Protein AF-A0A183H8A0-F1 (afdb_monomer)

Organism: NCBI:txid387005

Sequence (319 aa):
DWSRIGDILRDIRNHVDTHVEKNSSNNNTKHIVLFAARDNANEDEKKELILSGLDSVISYELGSIGKDNKICHLTEGNVAGCIHEILTELVQFHAANNISAFWEFGNPQLSRIASRVKSQQQAELLTMLQLFLPGTNSIYYGDEIGMVDLPIKKLVPVQRGAMQWDDSVNAGFSSAESSAIPVHPNFTNNNWARQYGSERSHLKTFQRIARLRKIDETLIAGGIIIGQLINSSFTVIRYPNNGNTSTGDIYLGAFNFGKGDTTLPIRESNIMENKELHQAMIIASSSNTEQYYYRQVIDLKNDTVTVSPEQGVIFKFIF

Structure (mmCIF, N/CA/C/O backbone):
data_AF-A0A183H8A0-F1
#
_entry.id   AF-A0A183H8A0-F1
#
loop_
_atom_site.group_PDB
_atom_site.id
_atom_site.type_symbol
_atom_site.label_atom_id
_atom_site.label_alt_id
_atom_site.label_comp_id
_atom_site.label_asym_id
_atom_site.label_entity_id
_atom_site.label_seq_id
_atom_site.pdbx_PDB_ins_code
_atom_site.Cartn_x
_atom_site.Cartn_y
_atom_site.Cartn_z
_atom_site.occupancy
_atom_site.B_iso_or_equiv
_atom_site.auth_seq_id
_atom_site.auth_comp_id
_atom_site.auth_asym_id
_atom_site.auth_atom_id
_atom_site.pdbx_PDB_model_num
ATOM 1 N N . ASP A 1 1 ? 15.925 29.076 -0.677 1.00 85.75 1 ASP A N 1
ATOM 2 C CA . ASP A 1 1 ? 15.133 30.290 -0.938 1.00 85.75 1 ASP A CA 1
ATOM 3 C C . ASP A 1 1 ? 13.661 29.895 -0.971 1.00 85.75 1 ASP A C 1
ATOM 5 O O . ASP A 1 1 ? 13.109 29.633 -2.033 1.00 85.75 1 ASP A O 1
ATOM 9 N N . TRP A 1 2 ? 13.080 29.702 0.216 1.00 85.56 2 TRP A N 1
ATOM 10 C CA . TRP A 1 2 ? 11.722 29.174 0.379 1.00 85.56 2 TRP A CA 1
ATOM 11 C C . TRP A 1 2 ? 10.657 30.149 -0.134 1.00 85.56 2 TRP A C 1
ATOM 13 O O . TRP A 1 2 ? 9.771 29.735 -0.876 1.00 85.56 2 TRP A O 1
ATOM 23 N N . SER A 1 3 ? 10.853 31.454 0.093 1.00 87.94 3 SER A N 1
ATOM 24 C CA . SER A 1 3 ? 9.995 32.512 -0.458 1.00 87.94 3 SER A CA 1
ATOM 25 C C . SER A 1 3 ? 9.852 32.402 -1.975 1.00 87.94 3 SER A C 1
ATOM 27 O O . SER A 1 3 ? 8.738 32.361 -2.490 1.00 87.94 3 SER A O 1
ATOM 29 N N . ARG A 1 4 ? 10.976 32.278 -2.694 1.00 94.12 4 ARG A N 1
ATOM 30 C CA . ARG A 1 4 ? 10.955 32.177 -4.157 1.00 94.12 4 ARG A CA 1
ATOM 31 C C . ARG A 1 4 ? 10.307 30.887 -4.657 1.00 94.12 4 ARG A C 1
ATOM 33 O O . ARG A 1 4 ? 9.654 30.903 -5.696 1.00 94.12 4 ARG A O 1
ATOM 40 N N . ILE A 1 5 ? 10.488 29.773 -3.945 1.00 92.19 5 ILE A N 1
ATOM 41 C CA . ILE A 1 5 ? 9.791 28.515 -4.259 1.00 92.19 5 ILE A CA 1
ATOM 42 C C . ILE A 1 5 ? 8.279 28.717 -4.111 1.00 92.19 5 ILE A C 1
ATOM 44 O O . ILE A 1 5 ? 7.532 28.335 -5.010 1.00 92.19 5 ILE A O 1
ATOM 48 N N . GLY A 1 6 ? 7.844 29.3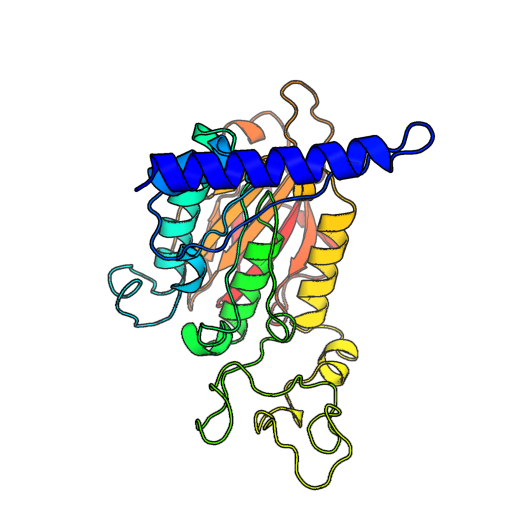56 -3.023 1.00 94.06 6 GLY A N 1
ATOM 49 C CA . GLY A 1 6 ? 6.438 29.661 -2.781 1.00 94.06 6 GLY A CA 1
ATOM 50 C C . GLY A 1 6 ? 5.827 30.560 -3.857 1.00 94.06 6 GLY A C 1
ATOM 51 O O . GLY A 1 6 ? 4.733 30.277 -4.337 1.00 94.06 6 GLY A O 1
ATOM 52 N N . ASP A 1 7 ? 6.547 31.596 -4.298 1.00 96.06 7 ASP A N 1
ATOM 53 C CA . ASP A 1 7 ? 6.102 32.477 -5.389 1.00 96.06 7 ASP A CA 1
ATOM 54 C C . ASP A 1 7 ? 5.893 31.708 -6.700 1.00 96.06 7 ASP A C 1
ATOM 56 O O . ASP A 1 7 ? 4.843 31.827 -7.327 1.00 96.06 7 ASP A O 1
ATOM 60 N N . ILE A 1 8 ? 6.844 30.845 -7.070 1.00 96.44 8 ILE A N 1
ATOM 61 C CA . ILE A 1 8 ? 6.736 30.015 -8.279 1.00 96.44 8 ILE A CA 1
ATOM 62 C C . ILE A 1 8 ? 5.541 29.055 -8.188 1.00 96.44 8 ILE A C 1
ATOM 64 O O . ILE A 1 8 ? 4.828 28.869 -9.173 1.00 96.44 8 ILE A O 1
ATOM 68 N N . LEU A 1 9 ? 5.305 28.438 -7.026 1.00 96.75 9 LEU A N 1
ATOM 69 C CA . LEU A 1 9 ? 4.165 27.535 -6.835 1.00 96.75 9 LEU A CA 1
ATOM 70 C C . LEU A 1 9 ? 2.827 28.270 -6.942 1.00 96.75 9 LEU A C 1
ATOM 72 O O . LEU A 1 9 ? 1.919 27.767 -7.607 1.00 96.75 9 LEU A O 1
ATOM 76 N N . ARG A 1 10 ? 2.731 29.479 -6.375 1.00 97.12 10 ARG A N 1
ATOM 77 C CA . ARG A 1 10 ? 1.547 30.336 -6.510 1.00 97.12 10 ARG A CA 1
ATOM 78 C C . ARG A 1 10 ? 1.289 30.699 -7.968 1.00 97.12 10 ARG A C 1
ATOM 80 O O . ARG A 1 10 ? 0.153 30.599 -8.425 1.00 97.12 10 ARG A O 1
ATOM 87 N N . ASP A 1 11 ? 2.334 31.045 -8.716 1.00 97.56 11 ASP A N 1
ATOM 88 C CA . ASP A 1 11 ? 2.223 31.348 -10.145 1.00 97.56 11 ASP A CA 1
ATOM 89 C C . ASP A 1 11 ? 1.745 30.135 -10.958 1.00 97.56 11 ASP A C 1
ATOM 91 O O . ASP A 1 11 ? 0.854 30.266 -11.803 1.00 97.56 11 ASP A O 1
ATOM 95 N N . ILE A 1 12 ? 2.279 28.939 -10.674 1.00 97.56 12 ILE A N 1
ATOM 96 C CA . ILE A 1 12 ? 1.824 27.687 -11.301 1.00 97.56 12 ILE A CA 1
ATOM 97 C C . ILE A 1 12 ? 0.351 27.431 -10.969 1.00 97.56 12 ILE A C 1
ATOM 99 O O . ILE A 1 12 ? -0.428 27.139 -11.879 1.00 97.56 12 ILE A O 1
ATOM 103 N N . ARG A 1 13 ? -0.049 27.565 -9.698 1.00 96.88 13 ARG A N 1
ATOM 104 C CA . ARG A 1 13 ? -1.440 27.359 -9.278 1.00 96.88 13 ARG A CA 1
ATOM 105 C C . ARG A 1 13 ? -2.382 28.328 -9.988 1.00 96.88 13 ARG A C 1
ATOM 107 O O . ARG A 1 13 ? -3.340 27.882 -10.614 1.00 96.88 13 ARG A O 1
ATOM 114 N N . ASN A 1 14 ? -2.050 29.619 -10.000 1.00 96.56 14 ASN A N 1
ATOM 115 C CA . ASN A 1 14 ? -2.824 30.650 -10.694 1.00 96.56 14 ASN A CA 1
ATOM 116 C C . ASN A 1 14 ? -2.973 30.347 -12.193 1.00 96.56 14 ASN A C 1
ATOM 118 O O . ASN A 1 14 ? -4.052 30.524 -12.766 1.00 96.56 14 ASN A O 1
ATOM 122 N N . HIS A 1 15 ? -1.904 29.872 -12.841 1.00 96.25 15 HIS A N 1
ATOM 123 C CA . HIS A 1 15 ? -1.942 29.480 -14.248 1.00 96.25 15 HIS A CA 1
ATOM 124 C C . HIS A 1 15 ? -2.897 28.302 -14.493 1.00 96.25 15 HIS A C 1
ATOM 126 O O . HIS A 1 15 ? -3.697 28.339 -15.433 1.00 96.25 15 HIS A O 1
ATOM 132 N N . VAL A 1 16 ? -2.825 27.273 -13.645 1.00 95.50 16 VAL A N 1
ATOM 133 C CA . VAL A 1 16 ? -3.673 26.075 -13.718 1.00 95.50 16 VAL A CA 1
ATOM 134 C C . VAL A 1 16 ? -5.142 26.430 -13.484 1.00 95.50 16 VAL A C 1
ATOM 136 O O . VAL A 1 16 ? -5.990 26.033 -14.284 1.00 95.50 16 VAL A O 1
ATOM 139 N N . ASP A 1 17 ? -5.438 27.239 -12.469 1.00 93.31 17 ASP A N 1
ATOM 140 C CA . ASP A 1 17 ? -6.801 27.684 -12.156 1.00 93.31 17 ASP A CA 1
ATOM 141 C C . ASP A 1 17 ? -7.395 28.518 -13.291 1.00 93.31 17 ASP A C 1
ATOM 143 O O . ASP A 1 17 ? -8.485 28.223 -13.781 1.00 93.31 17 ASP A O 1
ATOM 147 N N . THR A 1 18 ? -6.622 29.466 -13.827 1.00 93.50 18 THR A N 1
ATOM 148 C CA . THR A 1 18 ? -7.039 30.260 -14.993 1.00 93.50 18 THR A CA 1
ATOM 149 C C . THR A 1 18 ? -7.333 29.371 -16.209 1.00 93.50 18 THR A C 1
ATOM 151 O O . THR A 1 18 ? -8.256 29.642 -16.982 1.00 93.50 18 THR A O 1
ATOM 154 N N . HIS A 1 19 ? -6.541 28.314 -16.423 1.00 92.44 19 HIS A N 1
ATOM 155 C CA . HIS A 1 19 ? -6.772 27.359 -17.507 1.00 92.44 19 HIS A CA 1
ATOM 156 C C . HIS A 1 19 ? -8.068 26.564 -17.299 1.00 92.44 19 HIS A C 1
ATOM 158 O O . HIS A 1 19 ? -8.827 26.376 -18.253 1.00 92.44 19 HIS A O 1
ATOM 164 N N . VAL A 1 20 ? -8.330 26.111 -16.071 1.00 92.00 20 VAL A N 1
ATOM 165 C CA . VAL A 1 20 ? -9.569 25.412 -15.708 1.00 92.00 20 VAL A CA 1
ATOM 166 C C . VAL A 1 20 ? -10.777 26.312 -15.934 1.00 92.00 20 VAL A C 1
ATOM 168 O O . VAL A 1 20 ? -11.726 25.889 -16.596 1.00 92.00 20 VAL A O 1
ATOM 171 N N . GLU A 1 21 ? -10.743 27.548 -15.439 1.00 88.88 21 GLU A N 1
ATOM 172 C CA . GLU A 1 21 ? -11.849 28.502 -15.559 1.00 88.88 21 GLU A CA 1
ATOM 173 C C . GLU A 1 21 ? -12.194 28.793 -17.022 1.00 88.88 21 GLU A C 1
ATOM 175 O O . GLU A 1 21 ? -13.357 28.704 -17.414 1.00 88.88 21 GLU A O 1
ATOM 180 N N . LYS A 1 22 ? -11.183 29.054 -17.861 1.00 89.00 22 LYS A N 1
ATOM 181 C CA . LYS A 1 22 ? -11.380 29.336 -19.295 1.00 89.00 22 LYS A CA 1
ATOM 182 C C . LYS A 1 22 ? -11.974 28.164 -20.074 1.00 89.00 22 LYS A C 1
ATOM 184 O O . LYS A 1 22 ? -12.669 28.389 -21.061 1.00 89.00 22 LYS A O 1
ATOM 189 N N . ASN A 1 23 ? -11.683 26.933 -19.656 1.00 84.25 23 ASN A N 1
ATOM 190 C CA . ASN A 1 23 ? -12.087 25.717 -20.365 1.00 84.25 23 ASN A CA 1
ATOM 191 C C . ASN A 1 23 ? -13.288 25.003 -19.727 1.00 84.25 23 ASN A C 1
ATOM 193 O O . ASN A 1 23 ? -13.726 23.963 -20.226 1.00 84.25 23 ASN A O 1
ATOM 197 N N . SER A 1 24 ? -13.840 25.539 -18.639 1.00 81.69 24 SER A N 1
ATOM 198 C CA . SER A 1 24 ? -15.018 24.972 -17.985 1.00 81.69 24 SER A CA 1
ATOM 199 C C . SER A 1 24 ? -16.290 25.423 -18.708 1.00 81.69 24 SER A C 1
ATOM 201 O O . SER A 1 24 ? -16.634 26.600 -18.720 1.00 81.69 24 SER A O 1
ATOM 203 N N . SER A 1 25 ? -17.008 24.483 -19.328 1.00 67.00 25 SER A N 1
ATOM 204 C CA . SER A 1 25 ? -18.332 24.719 -19.928 1.00 67.00 25 SER A CA 1
ATOM 205 C C . SER A 1 25 ? -19.429 24.168 -19.009 1.00 67.00 25 SER A C 1
ATOM 207 O O . SER A 1 25 ? -19.312 23.033 -18.556 1.00 67.00 25 SER A O 1
ATOM 209 N N . ASN A 1 26 ? -20.497 24.938 -18.763 1.00 55.12 26 ASN A N 1
ATOM 210 C CA . ASN A 1 26 ? -21.750 24.526 -18.101 1.00 55.12 26 ASN A CA 1
ATOM 211 C C . ASN A 1 26 ? -21.603 23.618 -16.854 1.00 55.12 26 ASN A C 1
ATOM 213 O O . ASN A 1 26 ? -21.789 22.405 -16.926 1.00 55.12 26 ASN A O 1
ATOM 217 N N . ASN A 1 27 ? -21.378 24.236 -15.688 1.00 59.84 27 ASN A N 1
ATOM 218 C CA . ASN A 1 27 ? -21.524 23.653 -14.340 1.00 59.84 27 ASN A CA 1
ATOM 219 C C . ASN A 1 27 ? -20.598 22.488 -13.940 1.00 59.84 27 ASN A C 1
ATOM 221 O O . ASN A 1 27 ? -20.786 21.940 -12.857 1.00 59.84 27 ASN A O 1
ATOM 225 N N . ASN A 1 28 ? -19.590 22.123 -14.739 1.00 62.78 28 ASN A N 1
ATOM 226 C CA . ASN A 1 28 ? -18.647 21.061 -14.369 1.00 62.78 28 ASN A CA 1
ATOM 227 C C . ASN A 1 28 ? -17.198 21.576 -14.347 1.00 62.78 28 ASN A C 1
ATOM 229 O O . ASN A 1 28 ? -16.406 21.311 -15.253 1.00 62.78 28 ASN A O 1
ATOM 233 N N . THR A 1 29 ? -16.864 22.357 -13.316 1.00 75.81 29 THR A N 1
ATOM 234 C CA . THR A 1 29 ? -15.496 22.830 -13.061 1.00 75.81 29 THR A CA 1
ATOM 235 C C . THR A 1 29 ? -14.608 21.650 -12.676 1.00 75.81 29 THR A C 1
ATOM 237 O O . THR A 1 29 ? -14.834 21.000 -11.655 1.00 75.81 29 THR A O 1
ATOM 240 N N . LYS A 1 30 ? -13.600 21.348 -13.497 1.00 84.19 30 LYS A N 1
ATOM 241 C CA . LYS A 1 30 ? -12.630 20.282 -13.208 1.00 84.19 30 LYS A CA 1
ATOM 242 C C . LYS A 1 30 ? -11.541 20.810 -12.281 1.00 84.19 30 LYS A C 1
ATOM 244 O O . LYS A 1 30 ? -10.872 21.764 -12.641 1.00 84.19 30 LYS A O 1
ATOM 249 N N . HIS A 1 31 ? -11.296 20.160 -11.150 1.00 89.50 31 HIS A N 1
ATOM 250 C CA . HIS A 1 31 ? -10.139 20.482 -10.309 1.00 89.50 31 HIS A CA 1
ATOM 251 C C . HIS A 1 31 ? -8.897 19.730 -10.794 1.00 89.50 31 HIS A C 1
ATOM 253 O O . HIS A 1 31 ? -8.938 18.507 -10.948 1.00 89.50 31 HIS A O 1
ATOM 259 N N . ILE A 1 32 ? -7.800 20.447 -11.042 1.00 92.56 32 ILE A N 1
ATOM 260 C CA . ILE A 1 32 ? -6.492 19.844 -11.323 1.00 92.56 32 ILE A CA 1
ATOM 261 C C . ILE A 1 32 ? -5.716 19.798 -10.008 1.00 92.56 32 ILE A C 1
ATOM 263 O O . ILE A 1 32 ? -5.452 20.834 -9.405 1.00 92.56 32 ILE A O 1
ATOM 267 N N . VAL A 1 33 ? -5.360 18.587 -9.582 1.00 93.12 33 VAL A N 1
ATOM 268 C CA . VAL A 1 33 ? -4.591 18.346 -8.357 1.00 93.12 33 VAL A CA 1
ATOM 269 C C . VAL A 1 33 ? -3.106 18.553 -8.641 1.00 93.12 33 VAL A C 1
ATOM 271 O O . VAL A 1 33 ? -2.544 17.901 -9.525 1.00 93.12 33 VAL A O 1
ATOM 274 N N . LEU A 1 34 ? -2.468 19.428 -7.870 1.00 95.00 34 LEU A N 1
ATOM 275 C CA . LEU A 1 34 ? -1.029 19.653 -7.879 1.00 95.00 34 LEU A CA 1
ATOM 276 C C . LEU A 1 34 ? -0.404 18.975 -6.666 1.00 95.00 34 LEU A C 1
ATOM 278 O O . LEU A 1 34 ? -0.782 19.231 -5.526 1.00 95.00 34 LEU A O 1
ATOM 282 N N . PHE A 1 35 ? 0.577 18.117 -6.903 1.00 94.44 35 PHE A N 1
ATOM 283 C CA . PHE A 1 35 ? 1.327 17.473 -5.836 1.00 94.44 35 PHE A CA 1
ATOM 284 C C . PHE A 1 35 ? 2.810 17.447 -6.169 1.00 94.44 35 PHE A C 1
ATOM 286 O O . PHE A 1 35 ? 3.204 17.569 -7.332 1.00 94.44 35 PHE A O 1
ATOM 293 N N . ALA A 1 36 ? 3.636 17.285 -5.142 1.00 92.25 36 ALA A N 1
ATOM 294 C CA . ALA A 1 36 ? 5.074 17.173 -5.306 1.00 92.25 36 ALA A CA 1
ATOM 295 C C . ALA A 1 36 ? 5.646 16.022 -4.487 1.00 92.25 36 ALA A C 1
ATOM 297 O O . ALA A 1 36 ? 5.145 15.666 -3.420 1.00 92.25 36 ALA A O 1
ATOM 298 N N . ALA A 1 37 ? 6.747 15.493 -5.001 1.00 87.06 37 ALA A N 1
ATOM 299 C CA . ALA A 1 37 ? 7.650 14.626 -4.280 1.00 87.06 37 ALA A CA 1
ATOM 300 C C . ALA A 1 37 ? 8.818 15.451 -3.738 1.00 87.06 37 ALA A C 1
ATOM 302 O O . ALA A 1 37 ? 9.492 16.136 -4.515 1.00 87.06 37 ALA A O 1
ATOM 303 N N . ARG A 1 38 ? 9.057 15.407 -2.423 1.00 84.50 38 ARG A N 1
ATOM 304 C CA . ARG A 1 38 ? 10.227 16.056 -1.823 1.00 84.50 38 ARG A CA 1
ATOM 305 C C . ARG A 1 38 ? 10.715 15.318 -0.582 1.00 84.50 38 ARG A C 1
ATOM 307 O O . ARG A 1 38 ? 10.382 15.672 0.541 1.00 84.50 38 ARG A O 1
ATOM 314 N N . ASP A 1 39 ? 11.591 14.357 -0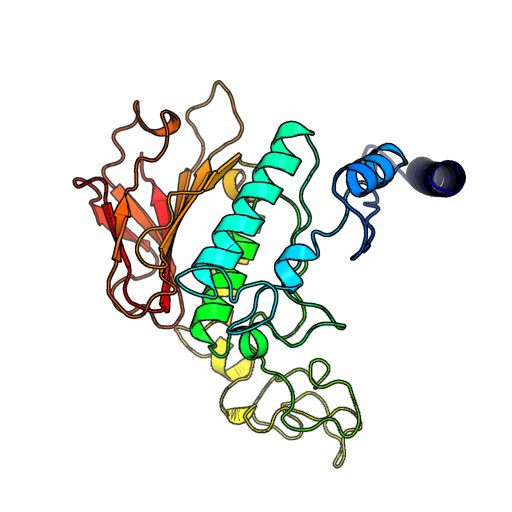.826 1.00 76.12 39 ASP A N 1
ATOM 315 C CA . ASP A 1 39 ? 12.095 13.377 0.142 1.00 76.12 39 ASP A CA 1
ATOM 316 C C . ASP A 1 39 ? 12.856 14.006 1.326 1.00 76.12 39 ASP A C 1
ATOM 318 O O . ASP A 1 39 ? 12.977 13.392 2.377 1.00 76.12 39 ASP A O 1
ATOM 322 N N . ASN A 1 40 ? 13.373 15.229 1.162 1.00 79.00 40 ASN A N 1
ATOM 323 C CA . ASN A 1 40 ? 14.145 15.945 2.186 1.00 79.00 40 ASN A CA 1
ATOM 324 C C . ASN A 1 40 ? 13.369 17.098 2.842 1.00 79.00 40 ASN A C 1
ATOM 326 O O . ASN A 1 40 ? 13.983 17.890 3.553 1.00 79.00 40 ASN A O 1
ATOM 330 N N . ALA A 1 41 ? 12.078 17.268 2.534 1.00 84.75 41 ALA A N 1
ATOM 331 C CA . ALA A 1 41 ? 11.270 18.293 3.185 1.00 84.75 41 ALA A CA 1
ATOM 332 C C . ALA A 1 41 ? 10.835 17.804 4.565 1.00 84.75 41 ALA A C 1
ATOM 334 O O . ALA A 1 41 ? 10.243 16.731 4.673 1.00 84.75 41 ALA A O 1
ATOM 335 N N . ASN A 1 42 ? 11.092 18.600 5.598 1.00 87.50 42 ASN A N 1
ATOM 336 C CA . ASN A 1 42 ? 10.474 18.359 6.899 1.00 87.50 42 ASN A CA 1
ATOM 337 C C . ASN A 1 42 ? 8.976 18.731 6.873 1.00 87.50 42 ASN A C 1
ATOM 339 O O . ASN A 1 42 ? 8.468 19.282 5.895 1.00 87.50 42 ASN A O 1
ATOM 343 N N . GLU A 1 43 ? 8.260 18.439 7.953 1.00 86.56 43 GLU A N 1
ATOM 344 C CA . GLU A 1 43 ? 6.813 18.655 8.026 1.00 86.56 43 GLU A CA 1
ATOM 345 C C . GLU A 1 43 ? 6.383 20.130 7.890 1.00 86.56 43 GLU A C 1
ATOM 347 O O . GLU A 1 43 ? 5.392 20.430 7.216 1.00 86.56 43 GLU A O 1
ATOM 352 N N . ASP A 1 44 ? 7.156 21.075 8.434 1.00 88.62 44 ASP A N 1
ATOM 353 C CA . ASP A 1 44 ? 6.887 22.513 8.271 1.00 88.62 44 ASP A CA 1
ATOM 354 C C . ASP A 1 44 ? 7.087 22.962 6.816 1.00 88.62 44 ASP A C 1
ATOM 356 O O . ASP A 1 44 ? 6.291 23.726 6.267 1.00 88.62 44 ASP A O 1
ATOM 360 N N . GLU A 1 45 ? 8.115 22.432 6.155 1.00 91.00 45 GLU A N 1
ATOM 361 C CA . GLU A 1 45 ? 8.396 22.682 4.743 1.00 91.00 45 GLU A CA 1
ATOM 362 C C . GLU A 1 45 ? 7.314 22.073 3.836 1.00 91.00 45 GLU A C 1
ATOM 364 O O . GLU A 1 45 ? 6.881 22.710 2.872 1.00 91.00 45 GLU A O 1
ATOM 369 N N . LYS A 1 46 ? 6.813 20.868 4.147 1.00 90.12 46 LYS A N 1
ATOM 370 C CA . LYS A 1 46 ? 5.669 20.266 3.436 1.00 90.12 46 LYS A CA 1
ATOM 371 C C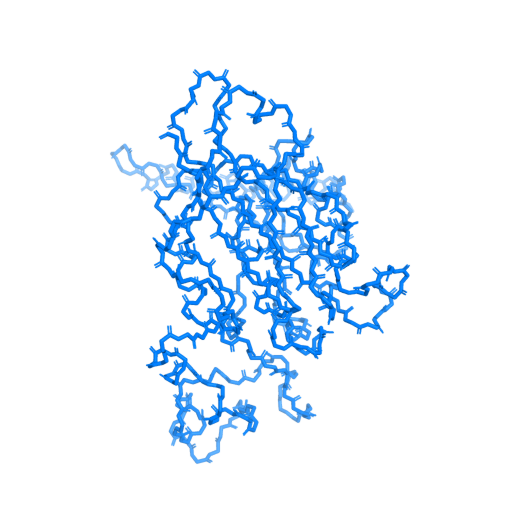 . LYS A 1 46 ? 4.413 21.118 3.587 1.00 90.12 46 LYS A C 1
ATOM 373 O O . LYS A 1 46 ? 3.703 21.347 2.606 1.00 90.12 46 LYS A O 1
ATOM 378 N N . LYS A 1 47 ? 4.162 21.635 4.792 1.00 91.00 47 LYS A N 1
ATOM 379 C CA . LYS A 1 47 ? 3.062 22.566 5.053 1.00 91.00 47 LYS A CA 1
ATOM 380 C C . LYS A 1 47 ? 3.207 23.854 4.242 1.00 91.00 47 LYS A C 1
ATOM 382 O O . LYS A 1 47 ? 2.232 24.288 3.631 1.00 91.00 47 LYS A O 1
ATOM 387 N N . GLU A 1 48 ? 4.402 24.44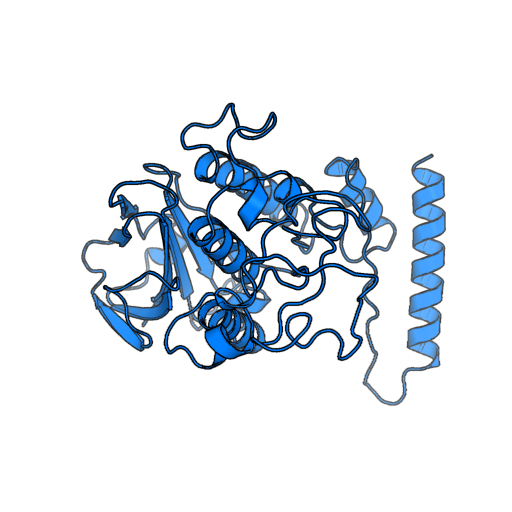1 4.182 1.00 92.44 48 GLU A N 1
ATOM 388 C CA . GLU A 1 48 ? 4.662 25.648 3.384 1.00 92.44 48 GLU A CA 1
ATOM 389 C C . GLU A 1 48 ? 4.405 25.417 1.885 1.00 92.44 48 GLU A C 1
ATOM 391 O O . GLU A 1 48 ? 3.793 26.261 1.225 1.00 92.44 48 GLU A O 1
ATOM 396 N N . LEU A 1 49 ? 4.805 24.260 1.347 1.00 93.69 49 LEU A N 1
ATOM 397 C CA . LEU A 1 49 ? 4.551 23.890 -0.051 1.00 93.69 49 LEU A CA 1
ATOM 398 C C . LEU A 1 49 ? 3.051 23.820 -0.375 1.00 93.69 49 LEU A C 1
ATOM 400 O O . LEU A 1 49 ? 2.624 24.279 -1.436 1.00 93.69 49 LEU A O 1
ATOM 404 N N . ILE A 1 50 ? 2.251 23.284 0.548 1.00 92.94 50 ILE A N 1
ATOM 405 C CA . ILE A 1 50 ? 0.792 23.181 0.401 1.00 92.94 50 ILE A CA 1
ATOM 406 C C . ILE A 1 50 ? 0.146 24.564 0.475 1.00 92.94 50 ILE A C 1
ATOM 408 O O . ILE A 1 50 ? -0.609 24.947 -0.417 1.00 92.94 50 ILE A O 1
ATOM 412 N N . LEU A 1 51 ? 0.530 25.375 1.465 1.00 92.06 51 LEU A N 1
ATOM 413 C CA . LEU A 1 51 ? 0.070 26.766 1.581 1.00 92.06 51 LEU A CA 1
ATOM 414 C C . LEU A 1 51 ? 0.469 27.632 0.375 1.00 92.06 51 LEU A C 1
ATOM 416 O O . LEU A 1 51 ? -0.165 28.652 0.109 1.00 92.06 51 LEU A O 1
ATOM 420 N N . SER A 1 52 ? 1.501 27.225 -0.364 1.00 94.38 52 SER A N 1
ATOM 421 C CA . SER A 1 52 ? 1.970 27.910 -1.569 1.00 94.38 52 SER A CA 1
ATOM 422 C C . SER A 1 52 ? 1.260 27.475 -2.856 1.00 94.38 52 SER A C 1
ATOM 424 O O . SER A 1 52 ? 1.570 28.021 -3.910 1.00 94.38 52 SER A O 1
ATOM 426 N N . GLY A 1 53 ? 0.307 26.535 -2.799 1.00 93.44 53 GLY A N 1
ATOM 427 C CA . GLY A 1 53 ? -0.551 26.179 -3.938 1.00 93.44 53 GLY A CA 1
ATOM 428 C C . G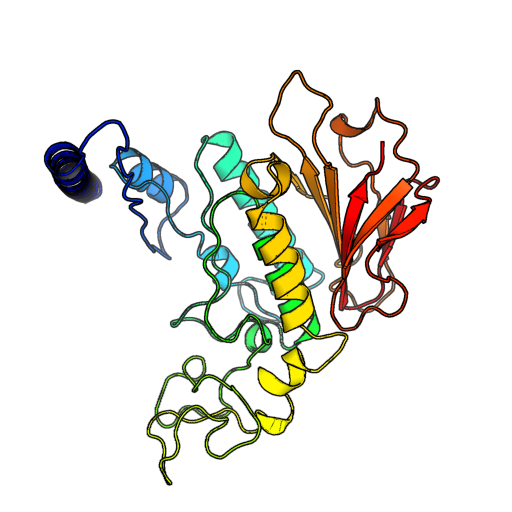LY A 1 53 ? -0.534 24.708 -4.357 1.00 93.44 53 GLY A C 1
ATOM 429 O O . GLY A 1 53 ? -1.184 24.369 -5.346 1.00 93.44 53 GLY A O 1
ATOM 430 N N . LEU A 1 54 ? 0.181 23.829 -3.646 1.00 95.06 54 LEU A N 1
ATOM 431 C CA . LEU A 1 54 ? 0.017 22.382 -3.826 1.00 95.06 54 LEU A CA 1
ATOM 432 C C . LEU A 1 54 ? -1.204 21.871 -3.051 1.00 95.06 54 LEU A C 1
ATOM 434 O O . LEU A 1 54 ? -1.467 22.305 -1.937 1.00 95.06 54 LEU A O 1
ATOM 438 N N . ASP A 1 55 ? -1.907 20.888 -3.604 1.00 93.19 55 ASP A N 1
ATOM 439 C CA . ASP A 1 55 ? -2.991 20.177 -2.920 1.00 93.19 55 ASP A CA 1
ATOM 440 C C . ASP A 1 55 ? -2.457 19.132 -1.927 1.00 93.19 55 ASP A C 1
ATOM 442 O O . ASP A 1 55 ? -3.115 18.803 -0.941 1.00 93.19 55 ASP A O 1
ATOM 446 N N . SER A 1 56 ? -1.274 18.567 -2.198 1.00 92.06 56 SER A N 1
ATOM 447 C CA . SER A 1 56 ? -0.644 17.557 -1.338 1.00 92.06 56 SER A CA 1
ATOM 448 C C . SER A 1 56 ? 0.859 17.420 -1.595 1.00 92.06 56 SER A C 1
ATOM 450 O O . SER A 1 56 ? 1.372 17.789 -2.653 1.00 92.06 56 SER A O 1
ATOM 452 N N . VAL A 1 57 ? 1.574 16.856 -0.624 1.00 92.88 57 VAL A N 1
ATOM 453 C CA . VAL A 1 57 ? 2.979 16.447 -0.760 1.00 92.88 57 VAL A CA 1
ATOM 454 C C . VAL A 1 57 ? 3.069 14.979 -0.373 1.00 92.88 57 VAL A C 1
ATOM 456 O O . VAL A 1 57 ? 2.440 14.561 0.597 1.00 92.88 57 VAL A O 1
ATOM 459 N N . ILE A 1 58 ? 3.813 14.196 -1.151 1.00 91.56 58 ILE A N 1
ATOM 460 C CA . ILE A 1 58 ? 3.970 12.759 -0.913 1.00 91.56 58 ILE A CA 1
ATOM 461 C C . ILE A 1 58 ? 4.745 12.528 0.393 1.00 91.56 58 ILE A C 1
ATOM 463 O O . ILE A 1 58 ? 5.825 13.095 0.580 1.00 91.56 58 ILE A O 1
ATOM 467 N N . SER A 1 59 ? 4.222 11.663 1.262 1.00 86.00 59 SER A N 1
ATOM 468 C CA . SER A 1 59 ? 4.899 11.194 2.475 1.00 86.00 59 SER A CA 1
ATOM 469 C C . SER A 1 59 ? 5.922 10.107 2.125 1.00 86.00 59 SER A C 1
ATOM 471 O O . SER A 1 59 ? 5.574 8.936 1.954 1.00 86.00 59 SER A O 1
ATOM 473 N N . TYR A 1 60 ? 7.188 10.504 1.986 1.00 83.25 60 TYR A N 1
ATOM 474 C CA . TYR A 1 60 ? 8.297 9.623 1.595 1.00 83.25 60 TYR A CA 1
ATOM 475 C C . TYR A 1 60 ? 8.819 8.735 2.731 1.00 83.25 60 TYR A C 1
ATOM 477 O O . TYR A 1 60 ? 9.515 7.748 2.475 1.00 83.25 60 TYR A O 1
ATOM 485 N N . GLU A 1 61 ? 8.469 9.047 3.979 1.00 87.25 61 GLU A N 1
ATOM 486 C CA . GLU A 1 61 ? 8.918 8.338 5.181 1.00 87.25 61 GLU A CA 1
ATOM 487 C C . GLU A 1 61 ? 8.548 6.849 5.111 1.00 87.25 61 GLU A C 1
ATOM 489 O O . GLU A 1 61 ? 9.338 5.976 5.466 1.00 87.25 61 GLU A O 1
ATOM 494 N N . LEU A 1 62 ? 7.377 6.541 4.547 1.00 88.06 62 LEU A N 1
ATOM 495 C CA . LEU A 1 62 ? 6.872 5.176 4.381 1.00 88.06 62 LEU A CA 1
ATOM 496 C C . LEU A 1 62 ? 7.691 4.363 3.363 1.00 88.06 62 LEU A C 1
ATOM 498 O O . LEU A 1 62 ? 7.805 3.137 3.468 1.00 88.06 62 LEU A O 1
ATOM 502 N N . GLY A 1 63 ? 8.351 5.038 2.420 1.00 86.50 63 GLY A N 1
ATOM 503 C CA . GLY A 1 63 ? 9.308 4.434 1.496 1.00 86.50 63 GLY A CA 1
ATOM 504 C C . GLY A 1 63 ? 10.578 3.908 2.177 1.00 86.50 63 GLY A C 1
ATOM 505 O O . GLY A 1 63 ? 11.253 3.023 1.642 1.00 86.50 63 GLY A O 1
ATOM 506 N N . SER A 1 64 ? 10.875 4.394 3.384 1.00 85.00 64 SER A N 1
ATOM 507 C CA . SER A 1 64 ? 12.040 3.987 4.175 1.00 85.00 64 SER A CA 1
ATOM 508 C C . SER A 1 64 ? 11.823 2.714 4.993 1.00 85.00 64 SER A C 1
ATOM 510 O O . SER A 1 64 ? 12.782 2.172 5.547 1.00 85.00 64 SER A O 1
ATOM 512 N N . ILE A 1 65 ? 10.592 2.201 5.054 1.00 90.69 65 ILE A N 1
ATOM 513 C CA . ILE A 1 65 ? 10.272 0.989 5.810 1.00 90.69 65 ILE A CA 1
ATOM 514 C C . ILE A 1 65 ? 10.976 -0.210 5.174 1.00 90.69 65 ILE A C 1
ATOM 516 O O . ILE A 1 65 ? 10.821 -0.504 3.980 1.00 90.69 65 ILE A O 1
ATOM 520 N N . GLY A 1 66 ? 11.758 -0.916 5.986 1.00 88.81 66 GLY A N 1
ATOM 521 C CA . GLY A 1 66 ? 12.525 -2.077 5.567 1.00 88.81 66 GLY A CA 1
ATOM 522 C C . GLY A 1 66 ? 13.119 -2.817 6.756 1.00 88.81 66 GLY A C 1
ATOM 523 O O . GLY A 1 66 ? 13.377 -2.240 7.807 1.00 88.81 66 GLY A O 1
ATOM 524 N N . LYS A 1 67 ? 13.346 -4.113 6.576 1.00 86.25 67 LYS A N 1
ATOM 525 C CA . LYS A 1 67 ? 13.853 -4.992 7.623 1.00 86.25 67 LYS A CA 1
ATOM 526 C C . LYS A 1 67 ? 15.372 -4.864 7.750 1.00 86.25 67 LYS A C 1
ATOM 528 O O . LYS A 1 67 ? 16.093 -5.003 6.759 1.00 86.25 67 LYS A O 1
ATOM 533 N N . ASP A 1 68 ? 15.852 -4.688 8.981 1.00 79.69 68 ASP A N 1
ATOM 534 C CA . ASP A 1 68 ? 17.278 -4.588 9.344 1.00 79.69 68 ASP A CA 1
ATOM 535 C C . ASP A 1 68 ? 17.990 -3.376 8.713 1.00 79.69 68 ASP A C 1
ATOM 537 O O . ASP A 1 68 ? 19.188 -3.431 8.423 1.00 79.69 68 ASP A O 1
ATOM 541 N N . ASN A 1 69 ? 17.263 -2.288 8.442 1.00 78.56 69 ASN A N 1
ATOM 542 C CA . ASN A 1 69 ? 17.845 -1.079 7.864 1.00 78.56 69 ASN A CA 1
ATOM 543 C C . ASN A 1 69 ? 18.154 -0.018 8.937 1.00 78.56 69 ASN A C 1
ATOM 545 O O . ASN A 1 69 ? 17.693 -0.095 10.072 1.00 78.56 69 ASN A O 1
ATOM 549 N N . LYS A 1 70 ? 18.918 1.015 8.565 1.00 71.94 70 LYS A N 1
ATOM 550 C CA . LYS A 1 70 ? 19.342 2.087 9.486 1.00 71.94 70 LYS A CA 1
ATOM 551 C C . LYS A 1 70 ? 18.198 2.891 10.110 1.00 71.94 70 LYS A C 1
ATOM 553 O O . LYS A 1 70 ? 18.450 3.621 11.055 1.00 71.94 70 LYS A O 1
ATOM 558 N N . ILE A 1 71 ? 16.981 2.792 9.592 1.00 74.81 71 ILE A N 1
ATOM 559 C CA . ILE A 1 71 ? 15.839 3.578 10.065 1.00 74.81 71 ILE A CA 1
ATOM 560 C C . ILE A 1 71 ? 15.038 2.731 11.054 1.00 74.81 71 ILE A C 1
ATOM 562 O O . ILE A 1 71 ? 14.842 3.121 12.195 1.00 74.81 71 ILE A O 1
ATOM 566 N N . CYS A 1 72 ? 14.716 1.501 10.672 1.00 78.25 72 CYS A N 1
ATOM 567 C CA . CYS A 1 72 ? 13.863 0.615 11.441 1.00 78.25 72 CYS A CA 1
ATOM 568 C C . CYS A 1 72 ? 14.603 -0.267 12.472 1.00 78.25 72 CYS A C 1
ATOM 570 O O . CYS A 1 72 ? 13.955 -0.847 13.343 1.00 78.25 72 CYS A O 1
ATOM 572 N N . HIS A 1 73 ? 15.943 -0.368 12.428 1.00 67.81 73 HIS A N 1
ATOM 573 C CA . HIS A 1 73 ? 16.724 -1.235 13.337 1.00 67.81 73 HIS A CA 1
ATOM 574 C C . HIS A 1 73 ? 16.591 -0.921 14.836 1.00 67.81 73 HIS A C 1
ATOM 576 O O . HIS A 1 73 ? 16.896 -1.788 15.651 1.00 67.81 73 HIS A O 1
ATOM 582 N N . LEU A 1 74 ? 16.179 0.297 15.201 1.00 62.72 74 LEU A N 1
ATOM 583 C CA . LEU A 1 74 ? 16.011 0.711 16.600 1.00 62.72 74 LEU A CA 1
ATOM 584 C C . LEU A 1 74 ? 14.654 0.296 17.181 1.00 62.72 74 LEU A C 1
ATOM 586 O O . LEU A 1 74 ? 14.470 0.361 18.393 1.00 62.72 74 LEU A O 1
ATOM 590 N N . THR A 1 75 ? 13.718 -0.145 16.336 1.00 61.38 75 THR A N 1
ATOM 591 C CA . THR A 1 75 ? 12.363 -0.516 16.755 1.00 61.38 75 THR A CA 1
ATOM 592 C C . THR A 1 75 ? 12.268 -2.018 17.041 1.00 61.38 75 THR A C 1
ATOM 594 O O . THR A 1 75 ? 12.643 -2.857 16.212 1.00 61.38 75 THR A O 1
ATOM 597 N N . GLU A 1 76 ? 11.753 -2.390 18.217 1.00 53.56 76 GLU A N 1
ATOM 598 C CA . GLU A 1 76 ? 11.377 -3.780 18.504 1.00 53.56 76 GLU A CA 1
ATOM 599 C C . GLU A 1 76 ? 10.346 -4.257 17.461 1.00 53.56 76 GLU A C 1
ATOM 601 O O . GLU A 1 76 ? 9.416 -3.535 17.105 1.00 53.56 76 GLU A O 1
ATOM 606 N N . GLY A 1 77 ? 10.508 -5.462 16.903 1.00 59.50 77 GLY A N 1
ATOM 607 C CA . GLY A 1 77 ? 9.597 -5.947 15.853 1.00 59.50 77 GLY A CA 1
ATOM 608 C C . GLY A 1 77 ? 9.832 -5.363 14.449 1.00 59.50 77 GLY A C 1
ATOM 609 O O . GLY A 1 77 ? 8.992 -5.572 13.575 1.00 59.50 77 GLY A O 1
ATOM 610 N N . ASN A 1 78 ? 10.973 -4.691 14.232 1.00 73.75 78 ASN A N 1
ATOM 611 C CA . ASN A 1 78 ? 11.668 -4.296 12.989 1.00 73.75 78 ASN A CA 1
ATOM 612 C C . ASN A 1 78 ? 10.823 -3.668 11.866 1.00 73.75 78 ASN A C 1
ATOM 614 O O . ASN A 1 78 ? 11.077 -2.544 11.477 1.00 73.75 78 ASN A O 1
ATOM 618 N N . VAL A 1 79 ? 9.805 -4.339 11.331 1.00 89.50 79 VAL A N 1
ATOM 619 C CA . VAL A 1 79 ? 8.900 -3.731 10.340 1.00 89.50 79 VAL A CA 1
ATOM 620 C C . VAL A 1 79 ? 7.676 -3.123 11.019 1.00 89.50 79 VAL A C 1
ATOM 622 O O . VAL A 1 79 ? 7.332 -1.993 10.692 1.00 89.50 79 VAL A O 1
ATOM 625 N N . ALA A 1 80 ? 7.059 -3.827 11.979 1.00 92.50 80 ALA A N 1
ATOM 626 C CA . ALA A 1 80 ? 5.838 -3.371 12.650 1.00 92.50 80 ALA A CA 1
ATOM 627 C C . ALA A 1 80 ? 6.046 -2.124 13.506 1.00 92.50 80 ALA A C 1
ATOM 629 O O . ALA A 1 80 ? 5.241 -1.205 13.416 1.00 92.50 80 ALA A O 1
ATOM 630 N N . GLY A 1 81 ? 7.115 -2.084 14.306 1.00 91.62 81 GLY A N 1
ATOM 631 C CA . GLY A 1 81 ? 7.442 -0.902 15.106 1.00 91.62 81 GLY A CA 1
ATOM 632 C C . GLY A 1 81 ? 7.676 0.319 14.223 1.00 91.62 81 GLY A C 1
ATOM 633 O O . GLY A 1 81 ? 7.044 1.349 14.415 1.00 91.62 81 GLY A O 1
ATOM 634 N N . CYS A 1 82 ? 8.481 0.151 13.174 1.00 92.06 82 CYS A N 1
ATOM 635 C CA . CYS A 1 82 ? 8.805 1.212 12.224 1.00 92.06 82 CYS A CA 1
ATOM 636 C C . CYS A 1 82 ? 7.571 1.782 11.499 1.00 92.06 82 CYS A C 1
ATOM 638 O O . CYS A 1 82 ? 7.390 2.996 11.465 1.00 92.06 82 CYS A O 1
ATOM 640 N N . ILE A 1 83 ? 6.696 0.931 10.936 1.00 94.00 83 ILE A N 1
ATOM 641 C CA . ILE A 1 83 ? 5.458 1.422 10.300 1.00 94.00 83 ILE A CA 1
ATOM 642 C C . ILE A 1 83 ? 4.520 2.061 11.323 1.00 94.00 83 ILE A C 1
ATOM 644 O O . ILE A 1 83 ? 3.910 3.077 11.013 1.00 94.00 83 ILE A O 1
ATOM 648 N N . HIS A 1 84 ? 4.393 1.485 12.520 1.00 94.62 84 HIS A N 1
ATOM 649 C CA . HIS A 1 84 ? 3.497 1.995 13.555 1.00 94.62 84 HIS A CA 1
ATOM 650 C C . HIS A 1 84 ? 3.911 3.393 14.024 1.00 94.62 84 HIS A C 1
ATOM 652 O O . HIS A 1 84 ? 3.067 4.288 14.060 1.00 94.62 84 HIS A O 1
ATOM 658 N N . GLU A 1 85 ? 5.201 3.597 14.291 1.00 92.06 85 GLU A N 1
ATOM 659 C CA . GLU A 1 85 ? 5.768 4.881 14.711 1.00 92.06 85 GLU A CA 1
ATOM 660 C C . GLU A 1 85 ? 5.583 5.955 13.630 1.00 92.06 85 GLU A C 1
ATOM 662 O O . GLU A 1 85 ? 4.907 6.958 13.870 1.00 92.06 85 GLU A O 1
ATOM 667 N N . ILE A 1 86 ? 6.080 5.696 12.411 1.00 92.25 86 ILE A N 1
ATOM 668 C CA . ILE A 1 86 ? 6.007 6.646 11.288 1.00 92.25 86 ILE A CA 1
ATOM 669 C C . ILE A 1 86 ? 4.550 6.986 10.961 1.00 92.25 86 ILE A C 1
ATOM 671 O O . ILE A 1 86 ? 4.198 8.147 10.758 1.00 92.25 86 ILE A O 1
ATOM 675 N N . LEU A 1 87 ? 3.676 5.977 10.896 1.00 93.88 87 LEU A N 1
ATOM 676 C CA . LEU A 1 87 ? 2.282 6.202 10.534 1.00 93.88 87 LEU A CA 1
ATOM 677 C C . LEU A 1 87 ? 1.538 7.000 11.610 1.00 93.88 87 LEU A C 1
ATOM 679 O O . LEU A 1 87 ? 0.723 7.855 11.266 1.00 93.88 87 LEU A O 1
ATOM 683 N N . THR A 1 88 ? 1.819 6.741 12.890 1.00 93.69 88 THR A N 1
ATOM 684 C CA . THR A 1 88 ? 1.215 7.486 14.004 1.00 93.69 88 THR A CA 1
ATOM 685 C C . THR A 1 88 ? 1.585 8.965 13.934 1.00 93.69 88 THR A C 1
ATOM 687 O O . THR A 1 88 ? 0.700 9.814 14.042 1.00 93.69 88 THR A O 1
ATOM 690 N N . GLU A 1 89 ? 2.857 9.276 13.683 1.00 92.06 89 GLU A N 1
ATOM 691 C CA . GLU A 1 89 ? 3.336 10.654 13.536 1.00 92.06 89 GLU A CA 1
ATOM 692 C C . GLU A 1 89 ? 2.693 11.359 12.330 1.00 92.06 89 GLU A C 1
ATOM 694 O O . GLU A 1 89 ? 2.104 12.434 12.473 1.00 92.06 89 GLU A O 1
ATOM 699 N N . LEU A 1 90 ? 2.715 10.728 11.151 1.00 91.94 90 LEU A N 1
ATOM 700 C CA . LEU A 1 90 ? 2.170 11.327 9.929 1.00 91.94 90 LEU A CA 1
ATOM 701 C C . LEU A 1 90 ? 0.657 11.557 10.012 1.00 91.94 90 LEU A C 1
ATOM 703 O O . LEU A 1 90 ? 0.159 12.603 9.591 1.00 91.94 90 LEU A O 1
ATOM 707 N N . VAL A 1 91 ? -0.097 10.602 10.565 1.00 92.81 91 VAL A N 1
ATOM 708 C CA . VAL A 1 91 ? -1.547 10.761 10.749 1.00 92.81 91 VAL A CA 1
ATOM 709 C C . VAL A 1 91 ? -1.855 11.926 11.688 1.00 92.81 91 VAL A C 1
ATOM 711 O O . VAL A 1 91 ? -2.757 12.714 11.395 1.00 92.81 91 VAL A O 1
ATOM 714 N N . GLN A 1 92 ? -1.095 12.076 12.777 1.00 92.00 92 GLN A N 1
ATOM 715 C CA . GLN A 1 92 ? -1.238 13.217 13.683 1.00 92.00 92 GLN A CA 1
ATOM 716 C C . GLN A 1 92 ? -0.902 14.539 12.987 1.00 92.00 92 GLN A C 1
ATOM 718 O O . GLN A 1 92 ? -1.666 15.497 13.116 1.00 92.00 92 GLN A O 1
ATOM 723 N N . PHE A 1 93 ? 0.179 14.586 12.203 1.00 91.81 93 PHE A N 1
ATOM 724 C CA . PHE A 1 93 ? 0.557 15.769 11.431 1.00 91.81 93 PHE A CA 1
ATOM 725 C C . PHE A 1 93 ? -0.553 16.205 10.462 1.00 91.81 93 PHE A C 1
ATOM 727 O O . PHE A 1 93 ? -0.963 17.372 10.469 1.00 91.81 93 PHE A O 1
ATOM 734 N N . HIS A 1 94 ? -1.083 15.274 9.664 1.00 91.12 94 HIS A N 1
ATOM 735 C CA . HIS A 1 94 ? -2.143 15.566 8.698 1.00 91.12 94 HIS A CA 1
ATOM 736 C C . HIS A 1 94 ? -3.436 16.028 9.381 1.00 91.12 94 HIS A C 1
ATOM 738 O O . HIS A 1 94 ? -4.047 17.005 8.937 1.00 91.12 94 HIS A O 1
ATOM 744 N N . ALA A 1 95 ? -3.819 15.384 10.490 1.00 89.50 95 ALA A N 1
ATOM 745 C CA . ALA A 1 95 ? -4.999 15.760 11.265 1.00 89.50 95 ALA A CA 1
ATOM 746 C C . ALA A 1 95 ? -4.855 17.149 11.912 1.00 89.50 95 ALA A C 1
ATOM 748 O O . ALA A 1 95 ? -5.760 17.974 11.796 1.00 89.50 95 ALA A O 1
ATOM 749 N N . ALA A 1 96 ? -3.712 17.440 12.542 1.00 90.88 96 ALA A N 1
ATOM 750 C CA . ALA A 1 96 ? -3.468 18.710 13.232 1.00 90.88 96 ALA A CA 1
ATOM 751 C C . ALA A 1 96 ? -3.426 19.917 12.282 1.00 90.88 96 ALA A C 1
ATOM 753 O O . ALA A 1 96 ? -3.742 21.036 12.685 1.00 90.88 96 ALA A O 1
ATOM 754 N N . ASN A 1 97 ? -3.043 19.698 11.021 1.00 88.25 97 ASN A N 1
ATOM 755 C CA . ASN A 1 97 ? -2.901 20.760 10.027 1.00 88.25 97 ASN A CA 1
ATOM 756 C C . ASN A 1 97 ? -4.043 20.809 9.002 1.00 88.25 97 ASN A C 1
ATOM 758 O O . ASN A 1 97 ? -4.035 21.696 8.151 1.00 88.25 97 ASN A O 1
ATOM 762 N N . ASN A 1 98 ? -5.018 19.895 9.079 1.00 87.31 98 ASN A N 1
ATOM 763 C CA . ASN A 1 98 ? -6.106 19.760 8.105 1.00 87.31 98 ASN A CA 1
ATOM 764 C C . ASN A 1 98 ? -5.593 19.624 6.653 1.00 87.31 98 ASN A C 1
ATOM 766 O O . ASN A 1 98 ? -6.104 20.254 5.726 1.00 87.31 98 ASN A O 1
ATOM 770 N N . ILE A 1 99 ? -4.541 18.820 6.469 1.00 87.56 99 ILE A N 1
ATOM 771 C CA . ILE A 1 99 ? -3.887 18.574 5.178 1.00 87.56 99 ILE A CA 1
ATOM 772 C C . ILE A 1 99 ? -4.234 17.162 4.711 1.00 87.56 99 ILE A C 1
ATOM 774 O O . ILE A 1 99 ? -4.058 16.199 5.457 1.00 87.56 99 ILE A O 1
ATOM 778 N N . SER A 1 100 ? -4.653 17.021 3.451 1.00 87.44 100 SER A N 1
ATOM 779 C CA . SER A 1 100 ? -4.889 15.702 2.855 1.00 87.44 100 SER A CA 1
ATOM 780 C C . SER A 1 100 ? -3.582 14.931 2.691 1.00 87.44 100 SER A C 1
ATOM 782 O O . SER A 1 100 ? -2.635 15.413 2.069 1.00 87.44 100 SER A O 1
ATOM 784 N N . ALA A 1 101 ? -3.544 13.716 3.229 1.00 91.88 101 ALA A N 1
ATOM 785 C CA . ALA A 1 101 ? -2.381 12.852 3.131 1.00 91.88 101 ALA A CA 1
ATOM 786 C C . ALA A 1 101 ? -2.217 12.253 1.730 1.00 91.88 101 ALA A C 1
ATOM 788 O O . ALA A 1 101 ? -3.203 11.961 1.044 1.00 91.88 101 ALA A O 1
ATOM 789 N N . PHE A 1 102 ? -0.966 12.029 1.328 1.00 93.88 102 PHE A N 1
ATOM 790 C CA . PHE A 1 102 ? -0.616 11.336 0.095 1.00 93.88 102 PHE A CA 1
ATOM 791 C C . PHE A 1 102 ? 0.446 10.278 0.404 1.00 93.88 102 PHE A C 1
ATOM 793 O O . PHE A 1 102 ? 1.611 10.593 0.637 1.00 93.88 102 PHE A O 1
ATOM 800 N N . TRP A 1 103 ? 0.049 9.009 0.372 1.00 94.25 103 TRP A N 1
ATOM 801 C CA . TRP A 1 103 ? 0.875 7.890 0.815 1.00 94.25 103 TRP A CA 1
ATOM 802 C C . TRP A 1 103 ? 1.577 7.190 -0.342 1.00 94.25 103 TRP A C 1
ATOM 804 O O . TRP A 1 103 ? 0.935 6.788 -1.321 1.00 94.25 103 TRP A O 1
ATOM 814 N N . GLU A 1 104 ? 2.875 6.948 -0.180 1.00 93.81 104 GLU A N 1
ATOM 815 C CA . GLU A 1 104 ? 3.687 6.183 -1.121 1.00 93.81 104 GLU A CA 1
ATOM 816 C C . GLU A 1 104 ? 4.638 5.240 -0.373 1.00 93.81 104 GLU A C 1
ATOM 818 O O . GLU A 1 104 ? 5.521 5.671 0.364 1.00 93.81 104 GLU A O 1
ATOM 823 N N . PHE A 1 105 ? 4.469 3.930 -0.570 1.00 94.88 105 PHE A N 1
ATOM 824 C CA . PHE A 1 105 ? 5.367 2.916 -0.001 1.00 94.88 105 PHE A CA 1
ATOM 825 C C . PHE A 1 105 ? 6.417 2.445 -1.014 1.00 94.88 105 PHE A C 1
ATOM 827 O O . PHE A 1 105 ? 7.465 1.920 -0.634 1.00 94.88 105 PHE A O 1
ATOM 834 N N . GLY A 1 106 ? 6.156 2.588 -2.309 1.00 93.69 106 GLY A N 1
ATOM 835 C CA . GLY A 1 106 ? 7.022 2.120 -3.384 1.00 93.69 106 GLY A CA 1
ATOM 836 C C . GLY A 1 106 ? 7.050 3.129 -4.518 1.00 93.69 106 GLY A C 1
ATOM 837 O O . GLY A 1 106 ? 6.053 3.795 -4.777 1.00 93.69 106 GLY A O 1
ATOM 838 N N . ASN A 1 107 ? 8.197 3.246 -5.187 1.00 93.56 107 ASN A N 1
ATOM 839 C CA . ASN A 1 107 ? 8.385 4.130 -6.334 1.00 93.56 107 ASN A CA 1
ATOM 840 C C . ASN A 1 107 ? 9.596 3.681 -7.178 1.00 93.56 107 ASN A C 1
ATOM 842 O O . ASN A 1 107 ? 10.328 2.766 -6.786 1.00 93.56 107 ASN A O 1
ATOM 846 N N . PRO A 1 108 ? 9.861 4.317 -8.336 1.00 93.50 108 PRO A N 1
ATOM 847 C CA . PRO A 1 108 ? 10.993 3.957 -9.187 1.00 93.50 108 PRO A CA 1
ATOM 848 C C . PRO A 1 108 ? 12.385 4.148 -8.563 1.00 93.50 108 PRO A C 1
ATOM 850 O O . PRO A 1 108 ? 13.376 3.746 -9.183 1.00 93.50 108 PRO A O 1
ATOM 853 N N . GLN A 1 109 ? 12.524 4.816 -7.423 1.00 91.75 109 GLN A N 1
ATOM 854 C CA . GLN A 1 109 ? 13.796 5.169 -6.789 1.00 91.75 109 GLN A CA 1
ATOM 855 C C . GLN A 1 109 ? 14.150 4.212 -5.644 1.00 91.75 109 GLN A C 1
ATOM 857 O O . GLN A 1 109 ? 15.335 4.003 -5.384 1.00 91.75 109 GLN A O 1
ATOM 862 N N . LEU A 1 110 ? 13.152 3.577 -5.031 1.00 92.00 110 LEU A N 1
ATOM 863 C CA . LEU A 1 110 ? 13.306 2.681 -3.889 1.00 92.00 110 LEU A CA 1
ATOM 864 C C . LEU A 1 110 ? 13.372 1.209 -4.313 1.00 92.00 110 LEU A C 1
ATOM 866 O O . LEU A 1 110 ? 12.755 0.800 -5.291 1.00 92.00 110 LEU A O 1
ATOM 870 N N . SER A 1 111 ? 14.089 0.393 -3.539 1.00 94.56 111 SER A N 1
ATOM 871 C CA . SER A 1 111 ? 13.948 -1.072 -3.596 1.00 94.56 111 SER A CA 1
ATOM 872 C C . SER A 1 111 ? 12.477 -1.455 -3.380 1.00 94.56 111 SER A C 1
ATOM 874 O O . SER A 1 111 ? 11.785 -0.786 -2.607 1.00 94.56 111 SER A O 1
ATOM 876 N N . ARG A 1 112 ? 11.977 -2.498 -4.052 1.00 96.69 112 ARG A N 1
ATOM 877 C CA . ARG A 1 112 ? 10.571 -2.928 -3.938 1.00 96.69 112 ARG A CA 1
ATOM 878 C C . ARG A 1 112 ? 10.210 -3.312 -2.505 1.00 96.69 112 ARG A C 1
ATOM 880 O O . ARG A 1 112 ? 11.041 -3.865 -1.786 1.00 96.69 112 ARG A O 1
ATOM 887 N N . ILE A 1 113 ? 8.953 -3.084 -2.110 1.00 96.62 113 ILE A N 1
ATOM 888 C CA . ILE A 1 113 ? 8.475 -3.302 -0.730 1.00 96.62 113 ILE A CA 1
ATOM 889 C C . ILE A 1 113 ? 8.848 -4.708 -0.238 1.00 96.62 113 ILE A C 1
ATOM 891 O O . ILE A 1 113 ? 9.511 -4.843 0.788 1.00 96.62 113 ILE A O 1
ATOM 895 N N . ALA A 1 114 ? 8.515 -5.744 -1.018 1.00 96.31 114 ALA A N 1
ATOM 896 C CA . ALA A 1 114 ? 8.794 -7.145 -0.688 1.00 96.31 114 ALA A CA 1
ATOM 897 C C . ALA A 1 114 ? 10.290 -7.463 -0.527 1.00 96.31 114 ALA A C 1
ATOM 899 O O . ALA A 1 114 ? 10.654 -8.306 0.295 1.00 96.31 114 ALA A O 1
ATOM 900 N N . SER A 1 115 ? 11.165 -6.759 -1.248 1.00 95.75 115 SER A N 1
ATOM 901 C CA . SER A 1 115 ? 12.617 -6.873 -1.086 1.00 95.75 115 SER A CA 1
ATOM 902 C C . SER A 1 115 ? 13.118 -6.148 0.159 1.00 95.75 115 SER A C 1
ATOM 904 O O . SER A 1 115 ? 13.920 -6.717 0.900 1.00 95.75 115 SER A O 1
ATOM 906 N N . ARG A 1 116 ? 12.612 -4.940 0.445 1.00 94.19 116 ARG A N 1
ATOM 907 C CA . ARG A 1 116 ? 13.001 -4.163 1.635 1.00 94.19 116 ARG A CA 1
ATOM 908 C C . ARG A 1 116 ? 12.617 -4.861 2.932 1.00 94.19 116 ARG A C 1
ATOM 910 O O . ARG A 1 116 ? 13.425 -4.908 3.855 1.00 94.19 116 ARG A O 1
ATOM 917 N N . VAL A 1 117 ? 11.407 -5.414 3.011 1.00 93.94 117 VAL A N 1
ATOM 918 C CA . VAL A 1 117 ? 10.924 -6.113 4.219 1.00 93.94 117 VAL A CA 1
ATOM 919 C C . VAL A 1 117 ? 11.317 -7.592 4.257 1.00 93.94 117 VAL A C 1
ATOM 921 O O . VAL A 1 117 ? 11.155 -8.249 5.283 1.00 93.94 117 VAL A O 1
ATOM 924 N N . LYS A 1 118 ? 11.895 -8.115 3.165 1.00 93.25 118 LYS A N 1
ATOM 925 C CA . LYS A 1 118 ? 12.344 -9.512 3.018 1.00 93.25 118 LYS A CA 1
ATOM 926 C C . LYS A 1 118 ? 11.224 -10.540 3.258 1.00 93.25 118 LYS A C 1
ATOM 928 O O . LYS A 1 118 ? 11.485 -11.637 3.748 1.00 93.25 118 LYS A O 1
ATOM 933 N N . SER A 1 119 ? 9.982 -10.178 2.948 1.00 93.75 119 SER A N 1
ATOM 934 C CA . SER A 1 119 ? 8.796 -11.023 3.113 1.00 93.75 119 SER A CA 1
ATOM 935 C C . SER A 1 119 ? 7.699 -10.549 2.162 1.00 93.75 119 SER A C 1
ATOM 937 O O . SER A 1 119 ? 7.324 -9.376 2.171 1.00 93.75 119 SER A O 1
ATOM 939 N N . GLN A 1 120 ? 7.181 -11.452 1.326 1.00 94.56 120 GLN A N 1
ATOM 940 C CA . GLN A 1 120 ? 6.049 -11.123 0.459 1.00 94.56 120 GLN A CA 1
ATOM 941 C C . GLN A 1 120 ? 4.784 -10.908 1.294 1.00 94.56 120 GLN A C 1
ATOM 943 O O . GLN A 1 120 ? 4.074 -9.938 1.056 1.00 94.56 120 GLN A O 1
ATOM 948 N N . GLN A 1 121 ? 4.564 -11.724 2.327 1.00 95.56 121 GLN A N 1
ATOM 949 C CA . GLN A 1 121 ? 3.401 -11.597 3.207 1.00 95.56 121 GLN A CA 1
ATOM 950 C C . GLN A 1 121 ? 3.389 -10.233 3.902 1.00 95.56 121 GLN A C 1
ATOM 952 O O . GLN A 1 121 ? 2.394 -9.523 3.832 1.00 95.56 121 GLN A O 1
ATOM 957 N N . GLN A 1 122 ? 4.513 -9.795 4.483 1.00 95.75 122 GLN A N 1
ATOM 958 C CA . GLN A 1 122 ? 4.573 -8.463 5.099 1.00 95.75 122 GLN A CA 1
ATOM 959 C C . GLN A 1 122 ? 4.391 -7.333 4.076 1.00 95.75 122 GLN A C 1
ATOM 961 O O . GLN A 1 122 ? 3.784 -6.318 4.405 1.00 95.75 122 GLN A O 1
ATOM 966 N N . ALA A 1 123 ? 4.864 -7.497 2.835 1.00 97.12 123 ALA A N 1
ATOM 967 C CA . ALA A 1 123 ? 4.590 -6.526 1.778 1.00 97.12 123 ALA A CA 1
ATOM 968 C C . ALA A 1 123 ? 3.098 -6.452 1.428 1.00 97.12 123 ALA A C 1
ATOM 970 O O . ALA A 1 123 ? 2.588 -5.348 1.261 1.00 97.12 123 ALA A O 1
ATOM 971 N N . GLU A 1 124 ? 2.387 -7.587 1.402 1.00 98.00 124 GLU A N 1
ATOM 972 C CA . GLU A 1 124 ? 0.925 -7.604 1.270 1.00 98.00 124 GLU A CA 1
ATOM 973 C C . GLU A 1 124 ? 0.269 -6.788 2.379 1.00 98.00 124 GLU A C 1
ATOM 975 O O . GLU A 1 124 ? -0.569 -5.941 2.087 1.00 98.00 124 GLU A O 1
ATOM 980 N N . LEU A 1 125 ? 0.688 -6.987 3.635 1.00 97.94 125 LEU A N 1
ATOM 981 C CA . LEU A 1 125 ? 0.142 -6.248 4.776 1.00 97.94 125 LEU A CA 1
ATOM 982 C C . LEU A 1 125 ? 0.363 -4.740 4.641 1.00 97.94 125 LEU A C 1
ATOM 984 O O . LEU A 1 125 ? -0.554 -3.968 4.910 1.00 97.94 125 LEU A O 1
ATOM 988 N N . LEU A 1 126 ? 1.545 -4.312 4.186 1.00 97.69 126 LEU A N 1
ATOM 989 C CA . LEU A 1 126 ? 1.832 -2.895 3.948 1.00 97.69 126 LEU A CA 1
ATOM 990 C C . LEU A 1 126 ? 0.979 -2.325 2.807 1.00 97.69 126 LEU A C 1
ATOM 992 O O . LEU A 1 126 ? 0.448 -1.226 2.940 1.00 97.69 126 LEU A O 1
ATOM 996 N N . THR A 1 127 ? 0.776 -3.073 1.720 1.00 97.69 127 THR A N 1
ATOM 997 C CA . THR A 1 127 ? -0.110 -2.652 0.622 1.00 97.69 127 THR A CA 1
ATOM 998 C C . THR A 1 127 ? -1.579 -2.611 1.056 1.00 97.69 127 THR A C 1
ATOM 1000 O O . THR A 1 127 ? -2.303 -1.679 0.697 1.00 97.69 127 THR A O 1
ATOM 1003 N N . MET A 1 128 ? -2.030 -3.582 1.859 1.00 97.94 128 MET A N 1
ATOM 1004 C CA . MET A 1 128 ? -3.363 -3.575 2.471 1.00 97.94 128 MET A CA 1
ATOM 1005 C C . MET A 1 128 ? -3.546 -2.341 3.352 1.00 97.94 128 MET A C 1
ATOM 1007 O O . MET A 1 128 ? -4.549 -1.641 3.216 1.00 97.94 128 MET A O 1
ATOM 1011 N N . LEU A 1 129 ? -2.566 -2.064 4.217 1.00 97.44 129 LEU A N 1
ATOM 1012 C CA . LEU A 1 129 ? -2.557 -0.908 5.101 1.00 97.44 129 LEU A CA 1
ATOM 1013 C C . LEU A 1 129 ? -2.605 0.391 4.297 1.00 97.44 129 LEU A C 1
ATOM 1015 O O . LEU A 1 129 ? -3.499 1.191 4.541 1.00 97.44 129 LEU A O 1
ATOM 1019 N N . GLN A 1 130 ? -1.740 0.563 3.291 1.00 96.88 130 GLN A N 1
ATOM 1020 C CA . GLN A 1 130 ? -1.720 1.743 2.419 1.00 96.88 130 GLN A CA 1
ATOM 1021 C C . GLN A 1 130 ? -3.098 2.003 1.790 1.00 96.88 130 GLN A C 1
ATOM 1023 O O . GLN A 1 130 ? -3.644 3.103 1.891 1.00 96.88 130 GLN A O 1
ATOM 1028 N N . LEU A 1 131 ? -3.731 0.977 1.210 1.00 96.88 131 LEU A N 1
ATOM 1029 C CA . LEU A 1 131 ? -5.082 1.099 0.647 1.00 96.88 131 LEU A CA 1
ATOM 1030 C C . LEU A 1 131 ? -6.156 1.435 1.694 1.00 96.88 131 LEU A C 1
ATOM 1032 O O . LEU A 1 131 ? -7.209 1.970 1.333 1.00 96.88 131 LEU A O 1
ATOM 1036 N N . PHE A 1 132 ? -5.893 1.138 2.964 1.00 96.44 132 PHE A N 1
ATOM 1037 C CA . PHE A 1 132 ? -6.775 1.387 4.096 1.00 96.44 132 PHE A CA 1
ATOM 1038 C C . PHE A 1 132 ? -6.555 2.756 4.769 1.00 96.44 132 PHE A C 1
ATOM 1040 O O . PHE A 1 132 ? -7.395 3.155 5.572 1.00 96.44 132 PHE A O 1
ATOM 1047 N N . LEU A 1 133 ? -5.509 3.521 4.425 1.00 95.38 133 LEU A N 1
ATOM 1048 C CA . LEU A 1 133 ? -5.246 4.867 4.975 1.00 95.38 133 LEU A CA 1
ATOM 1049 C C . LEU A 1 133 ? -6.146 5.963 4.359 1.00 95.38 133 LEU A C 1
ATOM 1051 O O . LEU A 1 133 ? -6.513 5.858 3.190 1.00 95.38 133 LEU A O 1
ATOM 1055 N N . PRO A 1 134 ? -6.524 7.036 5.081 1.00 92.88 134 PRO A N 1
ATOM 1056 C CA . PRO A 1 134 ? -7.306 8.156 4.525 1.00 92.88 134 PRO A CA 1
ATOM 1057 C C . PRO A 1 134 ? -6.490 9.011 3.547 1.00 92.88 134 PRO A C 1
ATOM 1059 O O . PRO A 1 134 ? -5.309 9.200 3.772 1.00 92.88 134 PRO A O 1
ATOM 1062 N N . GLY A 1 135 ? -7.091 9.579 2.497 1.00 91.69 135 GLY A N 1
ATOM 1063 C CA . GLY A 1 135 ? -6.388 10.484 1.564 1.00 91.69 135 GLY A CA 1
ATOM 1064 C C . GLY A 1 135 ? -6.046 9.852 0.210 1.00 91.69 135 GLY A C 1
ATOM 1065 O O . GLY A 1 135 ? -6.840 9.094 -0.347 1.00 91.69 135 GLY A O 1
ATOM 1066 N N . THR A 1 136 ? -4.881 10.161 -0.350 1.00 92.88 136 THR A N 1
ATOM 1067 C CA . THR A 1 136 ? -4.463 9.699 -1.685 1.00 92.88 136 THR A CA 1
ATOM 1068 C C . THR A 1 136 ? -3.399 8.612 -1.581 1.00 92.88 136 THR A C 1
ATOM 1070 O O . THR A 1 136 ? -2.537 8.668 -0.714 1.00 92.88 136 THR A O 1
ATOM 1073 N N . ASN A 1 137 ? -3.444 7.618 -2.471 1.00 93.38 137 ASN A N 1
ATOM 1074 C CA . ASN A 1 137 ? -2.467 6.530 -2.529 1.00 93.38 137 ASN A CA 1
ATOM 1075 C C . ASN A 1 137 ? -1.760 6.507 -3.887 1.00 93.38 137 ASN A C 1
ATOM 1077 O O . ASN A 1 137 ? -2.429 6.466 -4.920 1.00 93.38 137 ASN A O 1
ATOM 1081 N N . SER A 1 138 ? -0.427 6.447 -3.873 1.00 94.00 138 SER A N 1
ATOM 1082 C CA . SER A 1 138 ? 0.406 6.094 -5.030 1.00 94.00 138 SER A CA 1
ATOM 1083 C C . SER A 1 138 ? 0.921 4.667 -4.871 1.00 94.00 138 SER A C 1
ATOM 1085 O O . SER A 1 138 ? 1.628 4.348 -3.914 1.00 94.00 138 SER A O 1
ATOM 1087 N N . ILE A 1 139 ? 0.520 3.790 -5.792 1.00 95.44 139 ILE A N 1
ATOM 1088 C CA . ILE A 1 139 ? 0.941 2.387 -5.830 1.00 95.44 139 ILE A CA 1
ATOM 1089 C C . ILE A 1 139 ? 1.893 2.213 -7.009 1.00 95.44 139 ILE A C 1
ATOM 1091 O O . ILE A 1 139 ? 1.525 2.495 -8.153 1.00 95.44 139 ILE A O 1
ATOM 1095 N N . TYR A 1 140 ? 3.107 1.736 -6.744 1.00 97.12 140 TYR A N 1
ATOM 1096 C CA . TYR A 1 140 ? 4.072 1.444 -7.795 1.00 97.12 140 TYR A CA 1
ATOM 1097 C C . TYR A 1 140 ? 3.755 0.109 -8.468 1.00 97.12 140 TYR A C 1
ATOM 1099 O O . TYR A 1 140 ? 3.404 -0.863 -7.804 1.00 97.12 140 TYR A O 1
ATOM 1107 N N . TYR A 1 141 ? 3.875 0.052 -9.798 1.00 97.88 141 TYR A N 1
ATOM 1108 C CA . TYR A 1 141 ? 3.502 -1.150 -10.548 1.00 97.88 141 TYR A CA 1
ATOM 1109 C C . TYR A 1 141 ? 4.257 -2.381 -10.038 1.00 97.88 141 TYR A C 1
ATOM 1111 O O . TYR A 1 141 ? 5.472 -2.346 -9.795 1.00 97.88 141 TYR A O 1
ATOM 1119 N N . GLY A 1 142 ? 3.540 -3.489 -9.919 1.00 97.62 142 GLY A N 1
ATOM 1120 C CA . GLY A 1 142 ? 4.066 -4.736 -9.400 1.00 97.62 142 GLY A CA 1
ATOM 1121 C C . GLY A 1 142 ? 3.940 -4.885 -7.887 1.00 97.62 142 GLY A C 1
ATOM 1122 O O . GLY A 1 142 ? 4.026 -6.016 -7.409 1.00 97.62 142 GLY A O 1
ATOM 1123 N N . ASP A 1 143 ? 3.713 -3.811 -7.122 1.00 97.25 143 ASP A N 1
ATOM 1124 C CA . ASP A 1 143 ? 3.466 -3.935 -5.679 1.00 97.25 143 ASP A CA 1
ATOM 1125 C C . ASP A 1 143 ? 2.140 -4.674 -5.418 1.00 97.25 143 ASP A C 1
ATOM 1127 O O . ASP A 1 143 ? 2.056 -5.477 -4.490 1.00 97.25 143 ASP A O 1
ATOM 1131 N N . GLU A 1 144 ? 1.148 -4.540 -6.309 1.00 97.44 144 GLU A N 1
ATOM 1132 C CA . GLU A 1 144 ? -0.135 -5.256 -6.248 1.00 97.44 144 GLU A CA 1
ATOM 1133 C C . GLU A 1 144 ? -0.017 -6.780 -6.414 1.00 97.44 144 GLU A C 1
ATOM 1135 O O . GLU A 1 144 ? -0.902 -7.517 -5.982 1.00 97.44 144 GLU A O 1
ATOM 1140 N N . ILE A 1 145 ? 1.077 -7.257 -7.018 1.00 97.75 145 ILE A N 1
ATOM 1141 C CA . ILE A 1 145 ? 1.428 -8.684 -7.108 1.00 97.75 145 ILE A CA 1
ATOM 1142 C C . ILE A 1 145 ? 2.647 -9.032 -6.234 1.00 97.75 145 ILE A C 1
ATOM 1144 O O . ILE A 1 145 ? 3.159 -10.147 -6.295 1.00 97.75 145 ILE A O 1
ATOM 1148 N N . GLY A 1 146 ? 3.138 -8.112 -5.399 1.00 97.25 146 GLY A N 1
ATOM 1149 C CA . GLY A 1 146 ? 4.304 -8.347 -4.543 1.00 97.25 146 GLY A CA 1
ATOM 1150 C C . GLY A 1 146 ? 5.583 -8.688 -5.318 1.00 97.25 146 GLY A C 1
ATOM 1151 O O . GLY A 1 146 ? 6.304 -9.617 -4.935 1.00 97.25 146 GLY A O 1
ATOM 1152 N N . MET A 1 147 ? 5.847 -7.987 -6.428 1.00 97.81 147 MET A N 1
ATOM 1153 C CA . MET A 1 147 ? 7.114 -8.091 -7.156 1.00 97.81 147 MET A CA 1
ATOM 1154 C C . MET A 1 147 ? 8.297 -7.786 -6.227 1.00 97.81 147 MET A C 1
ATOM 1156 O O . MET A 1 147 ? 8.233 -6.923 -5.352 1.00 97.81 147 MET A O 1
ATOM 1160 N N . VAL A 1 148 ? 9.406 -8.479 -6.464 1.00 97.19 148 VAL A N 1
ATOM 1161 C CA . VAL A 1 148 ? 10.683 -8.284 -5.769 1.00 97.19 148 VAL A CA 1
ATOM 1162 C C . VAL A 1 148 ? 11.722 -7.726 -6.738 1.00 97.19 148 VAL A C 1
ATOM 1164 O O . VAL A 1 148 ? 11.584 -7.843 -7.959 1.00 97.19 148 VAL A O 1
ATOM 1167 N N . ASP A 1 149 ? 12.744 -7.086 -6.188 1.00 96.69 149 ASP A N 1
ATOM 1168 C CA . ASP A 1 149 ? 13.898 -6.578 -6.919 1.00 96.69 149 ASP A CA 1
ATOM 1169 C C . ASP A 1 149 ? 14.571 -7.662 -7.763 1.00 96.69 149 ASP A C 1
ATOM 1171 O O . ASP A 1 149 ? 14.669 -8.824 -7.370 1.00 96.69 149 ASP A O 1
ATOM 1175 N N . LEU A 1 150 ? 15.108 -7.256 -8.911 1.00 95.56 150 LEU A N 1
ATOM 1176 C CA . LEU A 1 150 ? 15.957 -8.101 -9.740 1.00 95.56 150 LEU A CA 1
ATOM 1177 C C . LEU A 1 150 ? 17.206 -8.564 -8.964 1.00 95.56 150 LEU A C 1
ATOM 1179 O O . LEU A 1 150 ? 17.841 -7.740 -8.302 1.00 95.56 150 LEU A O 1
ATOM 1183 N N . PRO A 1 151 ? 17.653 -9.827 -9.124 1.00 91.19 151 PRO A N 1
ATOM 1184 C CA . PRO A 1 151 ? 18.790 -10.355 -8.365 1.00 91.19 151 PRO A CA 1
ATOM 1185 C C . PRO A 1 151 ? 20.125 -9.652 -8.643 1.00 91.19 151 PRO A C 1
ATOM 1187 O O . PRO A 1 151 ? 21.014 -9.658 -7.796 1.00 91.19 151 PRO A O 1
ATOM 1190 N N . ILE A 1 152 ? 20.308 -9.082 -9.843 1.00 80.50 152 ILE A N 1
ATOM 1191 C CA . ILE A 1 152 ? 21.549 -8.403 -10.236 1.00 80.50 152 ILE A CA 1
ATOM 1192 C C . ILE A 1 152 ? 21.227 -7.164 -11.072 1.00 80.50 152 ILE A C 1
ATOM 1194 O O . ILE A 1 152 ? 20.490 -7.230 -12.058 1.00 80.50 152 ILE A O 1
ATOM 1198 N N . LYS A 1 153 ? 21.864 -6.040 -10.737 1.00 66.44 153 LYS A N 1
ATOM 1199 C CA . LYS A 1 153 ? 21.858 -4.823 -11.555 1.00 66.44 153 LYS A CA 1
ATOM 1200 C C . LYS A 1 153 ? 22.779 -5.009 -12.765 1.00 66.44 153 LYS A C 1
ATOM 1202 O O . LYS A 1 153 ? 23.997 -4.952 -12.620 1.00 66.44 153 LYS A O 1
ATOM 1207 N N . LYS A 1 154 ? 22.211 -5.236 -13.953 1.00 68.25 154 LYS A N 1
ATOM 1208 C CA . LYS A 1 154 ? 22.984 -5.294 -15.214 1.00 68.25 154 LYS A CA 1
ATOM 1209 C C . LYS A 1 154 ? 22.536 -4.276 -16.264 1.00 68.25 154 LYS A C 1
ATOM 1211 O O . LYS A 1 154 ? 23.388 -3.720 -16.940 1.00 68.25 154 LYS A O 1
ATOM 1216 N N . LEU A 1 155 ? 21.231 -4.007 -16.373 1.00 80.06 155 LEU A N 1
ATOM 1217 C CA . LEU A 1 155 ? 20.657 -3.160 -17.437 1.00 80.06 155 LEU A CA 1
ATOM 1218 C C . LEU A 1 155 ? 19.797 -2.008 -16.902 1.00 80.06 155 LEU A C 1
ATOM 1220 O O . LEU A 1 155 ? 19.817 -0.906 -17.436 1.00 80.06 155 LEU A O 1
ATOM 1224 N N . VAL A 1 156 ? 19.077 -2.249 -15.809 1.00 89.50 156 VAL A N 1
ATOM 1225 C CA . VAL A 1 156 ? 18.208 -1.276 -15.138 1.00 89.50 156 VAL A CA 1
ATOM 1226 C C . VAL A 1 156 ? 18.430 -1.353 -13.623 1.00 89.50 156 VAL A C 1
ATOM 1228 O O . VAL A 1 156 ? 18.940 -2.371 -13.139 1.00 89.50 156 VAL A O 1
ATOM 1231 N N . PRO A 1 157 ? 18.084 -0.308 -12.845 1.00 94.00 157 PRO A N 1
ATOM 1232 C CA . PRO A 1 157 ? 17.963 -0.422 -11.391 1.00 94.00 157 PRO A CA 1
ATOM 1233 C C . PRO A 1 157 ? 17.075 -1.610 -10.997 1.00 94.00 157 PRO A C 1
ATOM 1235 O O . PRO A 1 157 ? 16.111 -1.915 -11.696 1.00 94.00 157 PRO A O 1
ATOM 1238 N N . VAL A 1 158 ? 17.401 -2.282 -9.893 1.00 95.12 158 VAL A N 1
ATOM 1239 C CA . VAL A 1 158 ? 16.829 -3.594 -9.541 1.00 95.12 158 VAL A CA 1
ATOM 1240 C C . VAL A 1 158 ? 15.307 -3.582 -9.363 1.00 95.12 158 VAL A C 1
ATOM 1242 O O . VAL A 1 158 ? 14.641 -4.553 -9.704 1.00 95.12 158 VAL A O 1
ATOM 1245 N N . GLN A 1 159 ? 14.742 -2.458 -8.937 1.00 95.25 159 GLN A N 1
ATOM 1246 C CA . GLN A 1 159 ? 13.308 -2.244 -8.760 1.00 95.25 159 GLN A CA 1
ATOM 1247 C C . GLN A 1 159 ? 12.546 -1.998 -10.075 1.00 95.25 159 GLN A C 1
ATOM 1249 O O . GLN A 1 159 ? 11.319 -2.067 -10.105 1.00 95.25 159 GLN A O 1
ATOM 1254 N N . ARG A 1 160 ? 13.256 -1.720 -11.180 1.00 95.56 160 ARG A N 1
ATOM 1255 C CA . ARG A 1 160 ? 12.677 -1.332 -12.482 1.00 95.56 160 ARG A CA 1
ATOM 1256 C C . ARG A 1 160 ? 12.628 -2.486 -13.492 1.00 95.56 160 ARG A C 1
ATOM 1258 O O . ARG A 1 160 ? 12.637 -2.241 -14.696 1.00 95.56 160 ARG A O 1
ATOM 1265 N N . GLY A 1 161 ? 12.635 -3.729 -13.009 1.00 95.00 161 GLY A N 1
ATOM 1266 C CA . GLY A 1 161 ? 12.420 -4.909 -13.849 1.00 95.00 161 GLY A CA 1
ATOM 1267 C C . GLY A 1 161 ? 11.013 -4.946 -14.439 1.00 95.00 161 GLY A C 1
ATOM 1268 O O . GLY A 1 161 ? 10.078 -4.440 -13.830 1.00 95.00 161 GLY A O 1
ATOM 1269 N N . ALA A 1 162 ? 10.871 -5.553 -15.612 1.00 96.12 162 ALA A N 1
ATOM 1270 C CA . ALA A 1 162 ? 9.623 -5.580 -16.367 1.00 96.12 162 ALA A CA 1
ATOM 1271 C C . ALA A 1 162 ? 8.455 -6.183 -15.565 1.00 96.12 162 ALA A C 1
ATOM 1273 O O . ALA A 1 162 ? 8.647 -7.077 -14.734 1.00 96.12 162 ALA A O 1
ATOM 1274 N N . MET A 1 163 ? 7.243 -5.687 -15.835 1.00 98.00 163 MET A N 1
ATOM 1275 C CA . MET A 1 163 ? 6.007 -6.214 -15.253 1.00 98.00 163 MET A CA 1
ATOM 1276 C C . MET A 1 163 ? 5.831 -7.695 -15.611 1.00 98.00 163 MET A C 1
ATOM 1278 O O . MET A 1 163 ? 6.102 -8.098 -16.740 1.00 98.00 163 MET A O 1
ATOM 1282 N N . GLN A 1 164 ? 5.383 -8.494 -14.643 1.00 98.31 164 GLN A N 1
ATOM 1283 C CA . GLN A 1 164 ? 5.235 -9.945 -14.770 1.00 98.31 164 GLN A CA 1
ATOM 1284 C C . GLN A 1 164 ? 3.767 -10.275 -15.073 1.00 98.31 164 GLN A C 1
ATOM 1286 O O . GLN A 1 164 ? 2.964 -10.438 -14.153 1.00 98.31 164 GLN A O 1
ATOM 1291 N N . TRP A 1 165 ? 3.395 -10.310 -16.356 1.00 98.50 165 TRP A N 1
ATOM 1292 C CA . TRP A 1 165 ? 2.010 -10.519 -16.791 1.00 98.50 165 TRP A CA 1
ATOM 1293 C C . TRP A 1 165 ? 1.596 -11.989 -16.758 1.00 98.50 165 TRP A C 1
ATOM 1295 O O . TRP A 1 165 ? 0.543 -12.304 -16.207 1.00 98.50 165 TRP A O 1
ATOM 1305 N N . ASP A 1 166 ? 2.417 -12.885 -17.301 1.00 98.44 166 ASP A N 1
ATOM 1306 C CA . ASP A 1 166 ? 2.111 -14.316 -17.416 1.00 98.44 166 ASP A CA 1
ATOM 1307 C C . ASP A 1 166 ? 3.382 -15.194 -17.447 1.00 98.44 166 ASP A C 1
ATOM 1309 O O . ASP A 1 166 ? 4.480 -14.727 -17.146 1.00 98.44 166 ASP A O 1
ATOM 1313 N N . ASP A 1 167 ? 3.227 -16.483 -17.770 1.00 97.69 167 ASP A N 1
ATOM 1314 C CA . ASP A 1 167 ? 4.313 -17.476 -17.834 1.00 97.69 167 ASP A CA 1
ATOM 1315 C C . ASP A 1 167 ? 5.064 -17.494 -19.183 1.00 97.69 167 ASP A C 1
ATOM 1317 O O . ASP A 1 167 ? 5.962 -18.316 -19.377 1.00 97.69 167 ASP A O 1
ATOM 1321 N N . SER A 1 168 ? 4.697 -16.636 -20.139 1.00 96.75 168 SER A N 1
ATOM 1322 C CA . SER A 1 168 ? 5.310 -16.618 -21.469 1.00 96.75 168 SER A CA 1
ATOM 1323 C C . SER A 1 168 ? 6.704 -15.975 -21.462 1.00 96.75 168 SER A C 1
ATOM 1325 O O . SER A 1 168 ? 7.222 -15.524 -20.436 1.00 96.75 168 SER A O 1
ATOM 1327 N N . VAL A 1 169 ? 7.352 -15.951 -22.630 1.00 94.44 169 VAL A N 1
ATOM 1328 C CA . VAL A 1 169 ? 8.669 -15.324 -22.809 1.00 94.44 169 VAL A CA 1
ATOM 1329 C C . VAL A 1 169 ? 8.632 -13.876 -22.301 1.00 94.44 169 VAL A C 1
ATOM 1331 O O . VAL A 1 169 ? 7.690 -13.131 -22.560 1.00 94.44 169 VAL A O 1
ATOM 1334 N N . ASN A 1 170 ? 9.653 -13.492 -21.529 1.00 94.62 170 ASN A N 1
ATOM 1335 C CA . ASN A 1 170 ? 9.722 -12.208 -20.823 1.00 94.62 170 ASN A CA 1
ATOM 1336 C C . ASN A 1 170 ? 8.475 -11.895 -19.963 1.00 94.62 170 ASN A C 1
ATOM 1338 O O . ASN A 1 170 ? 8.098 -10.730 -19.843 1.00 94.62 170 ASN A O 1
ATOM 1342 N N . ALA A 1 171 ? 7.836 -12.907 -19.372 1.00 96.88 171 ALA A N 1
ATOM 1343 C CA . ALA A 1 171 ? 6.618 -12.773 -18.570 1.00 96.88 171 ALA A CA 1
ATOM 1344 C C . ALA A 1 171 ? 5.474 -12.018 -19.267 1.00 96.88 171 ALA A C 1
ATOM 1346 O O . ALA A 1 171 ? 4.758 -11.254 -18.619 1.00 96.88 171 ALA A O 1
ATOM 1347 N N . GLY A 1 172 ? 5.358 -12.134 -20.592 1.00 97.06 172 GLY A N 1
ATOM 1348 C CA . GLY A 1 172 ? 4.356 -11.412 -21.381 1.00 97.06 172 GLY A CA 1
ATOM 1349 C C . GLY A 1 172 ? 4.635 -9.912 -21.550 1.00 97.06 172 GLY A C 1
ATOM 1350 O O . GLY A 1 172 ? 3.843 -9.207 -22.170 1.00 97.06 172 GLY A O 1
ATOM 1351 N N . PHE A 1 173 ? 5.757 -9.390 -21.037 1.00 97.00 173 PHE A N 1
ATOM 1352 C CA . PHE A 1 173 ? 6.148 -7.988 -21.231 1.00 97.00 173 PHE A CA 1
ATOM 1353 C C . PHE A 1 173 ? 6.580 -7.693 -22.673 1.00 97.00 173 PHE A C 1
ATOM 1355 O O . PHE A 1 173 ? 6.346 -6.600 -23.184 1.00 97.00 173 PHE A O 1
ATOM 1362 N N . SER A 1 174 ? 7.241 -8.652 -23.325 1.00 95.25 174 SER A N 1
ATOM 1363 C CA . SER A 1 174 ? 7.739 -8.506 -24.693 1.00 95.25 174 SER A CA 1
ATOM 1364 C C . SER A 1 174 ? 7.854 -9.858 -25.384 1.00 95.25 174 SER A C 1
ATOM 1366 O O . SER A 1 174 ? 8.333 -10.821 -24.791 1.00 95.25 174 SER A O 1
ATOM 1368 N N . SER A 1 175 ? 7.495 -9.912 -26.665 1.00 94.19 175 SER A N 1
ATOM 1369 C CA . SER A 1 175 ? 7.691 -11.086 -27.523 1.00 94.19 175 SER A CA 1
ATOM 1370 C C . SER A 1 175 ? 9.098 -11.181 -28.130 1.00 94.19 175 SER A C 1
ATOM 1372 O O . SER A 1 175 ? 9.383 -12.136 -28.848 1.00 94.19 175 SER A O 1
ATOM 1374 N N . ALA A 1 176 ? 9.978 -10.205 -27.878 1.00 91.69 176 ALA A N 1
ATOM 1375 C CA . ALA A 1 176 ? 11.339 -10.205 -28.408 1.00 91.69 176 ALA A CA 1
ATOM 1376 C C . ALA A 1 176 ? 12.202 -11.311 -27.776 1.00 91.69 176 ALA A C 1
ATOM 1378 O O . ALA A 1 176 ? 12.116 -11.565 -26.575 1.00 91.69 176 ALA A O 1
ATOM 1379 N N . GLU A 1 177 ? 13.110 -11.901 -28.559 1.00 85.19 177 GLU A N 1
ATOM 1380 C CA . GLU A 1 177 ? 14.048 -12.926 -28.068 1.00 85.19 177 GLU A CA 1
ATOM 1381 C C . GLU A 1 177 ? 14.984 -12.398 -26.966 1.00 85.19 177 GLU A C 1
ATOM 1383 O O . GLU A 1 177 ? 15.355 -13.136 -26.057 1.00 85.19 177 GLU A O 1
ATOM 1388 N N . SER A 1 178 ? 15.334 -11.106 -27.011 1.00 83.44 178 SER A N 1
ATOM 1389 C CA . SER A 1 178 ? 16.126 -10.424 -25.984 1.00 83.44 178 SER A CA 1
ATOM 1390 C C . SER A 1 178 ? 15.478 -9.091 -25.607 1.00 83.44 178 SER A C 1
ATOM 1392 O O . SER A 1 178 ? 15.448 -8.156 -26.407 1.00 83.44 178 SER A O 1
ATOM 1394 N N . SER A 1 179 ? 14.984 -8.983 -24.372 1.00 83.19 179 SER A N 1
ATOM 1395 C CA . SER A 1 179 ? 14.422 -7.743 -23.824 1.00 83.19 179 SER A CA 1
ATOM 1396 C C . SER A 1 179 ? 15.506 -6.856 -23.200 1.00 83.19 179 SER A C 1
ATOM 1398 O O . SER A 1 179 ? 16.320 -7.317 -22.401 1.00 83.19 179 SER A O 1
ATOM 1400 N N . ALA A 1 180 ? 15.476 -5.554 -23.502 1.00 86.38 180 ALA A N 1
ATOM 1401 C CA . ALA A 1 180 ? 16.333 -4.561 -22.845 1.00 86.38 180 ALA A CA 1
ATOM 1402 C C . ALA A 1 180 ? 15.986 -4.372 -21.355 1.00 86.38 180 ALA A C 1
ATOM 1404 O O . ALA A 1 180 ? 16.838 -3.963 -20.564 1.00 86.38 180 ALA A O 1
ATOM 1405 N N . ILE A 1 181 ? 14.741 -4.677 -20.970 1.00 91.81 181 ILE A N 1
ATOM 1406 C CA . ILE A 1 181 ? 14.289 -4.640 -19.580 1.00 91.81 181 ILE A CA 1
ATOM 1407 C C . ILE A 1 181 ? 14.180 -6.087 -19.078 1.00 91.81 181 ILE A C 1
ATOM 1409 O O . ILE A 1 181 ? 13.330 -6.838 -19.566 1.00 91.81 181 ILE A O 1
ATOM 1413 N N . PRO A 1 182 ? 15.030 -6.498 -18.125 1.00 92.81 182 PRO A N 1
ATOM 1414 C CA . PRO A 1 182 ? 15.013 -7.850 -17.592 1.00 92.81 182 PRO A CA 1
ATOM 1415 C C . PRO A 1 182 ? 13.779 -8.101 -16.719 1.00 92.81 182 PRO A C 1
ATOM 1417 O O . PRO A 1 182 ? 13.236 -7.195 -16.083 1.00 92.81 182 PRO A O 1
ATOM 1420 N N . VAL A 1 183 ? 13.389 -9.368 -16.658 1.00 94.19 183 VAL A N 1
ATOM 1421 C CA . VAL A 1 183 ? 12.301 -9.893 -15.830 1.00 94.19 183 VAL A CA 1
ATOM 1422 C C . VAL A 1 183 ? 12.901 -10.646 -14.644 1.00 94.19 183 VAL A C 1
ATOM 1424 O O . VAL A 1 183 ? 13.970 -11.251 -14.758 1.00 94.19 183 VAL A O 1
ATOM 1427 N N . HIS A 1 184 ? 12.235 -10.610 -13.490 1.00 95.50 184 HIS A N 1
ATOM 1428 C CA . HIS A 1 184 ? 12.681 -11.374 -12.328 1.00 95.50 184 HIS A CA 1
ATOM 1429 C C . HIS A 1 184 ? 12.604 -12.890 -12.610 1.00 95.50 184 HIS A C 1
ATOM 1431 O O . HIS A 1 184 ? 11.558 -13.341 -13.067 1.00 95.50 184 HIS A O 1
ATOM 1437 N N . PRO A 1 185 ? 13.625 -13.712 -12.286 1.00 94.75 185 PRO A N 1
ATOM 1438 C CA . PRO A 1 185 ? 13.630 -15.145 -12.623 1.00 94.75 185 PRO A CA 1
ATOM 1439 C C . PRO A 1 185 ? 12.445 -15.955 -12.076 1.00 94.75 185 PRO A C 1
ATOM 1441 O O . PRO A 1 185 ? 12.090 -16.983 -12.634 1.00 94.75 185 PRO A O 1
ATOM 1444 N N . ASN A 1 186 ? 11.824 -15.487 -10.993 1.00 94.69 186 ASN A N 1
ATOM 1445 C CA . ASN A 1 186 ? 10.667 -16.129 -10.359 1.00 94.69 186 ASN A CA 1
ATOM 1446 C C . ASN A 1 186 ? 9.304 -15.774 -11.001 1.00 94.69 186 ASN A C 1
ATOM 1448 O O . ASN A 1 186 ? 8.267 -16.032 -10.390 1.00 94.69 186 ASN A O 1
ATOM 1452 N N . PHE A 1 187 ? 9.272 -15.150 -12.185 1.00 96.56 187 PHE A N 1
ATOM 1453 C CA . PHE A 1 187 ? 8.024 -14.652 -12.784 1.00 96.56 187 PHE A CA 1
ATOM 1454 C C . PHE A 1 187 ? 6.984 -15.741 -13.041 1.00 96.56 187 PHE A C 1
ATOM 1456 O O . PHE A 1 187 ? 5.794 -15.481 -12.929 1.00 96.56 187 PHE A O 1
ATOM 1463 N N . THR A 1 188 ? 7.403 -16.980 -13.298 1.00 96.75 188 THR A N 1
ATOM 1464 C CA . THR A 1 188 ? 6.483 -18.111 -13.487 1.00 96.75 188 THR A CA 1
ATOM 1465 C C . THR A 1 188 ? 5.755 -18.514 -12.206 1.00 96.75 188 THR A C 1
ATOM 1467 O O . THR A 1 188 ? 4.754 -19.209 -12.273 1.00 96.75 188 THR A O 1
ATOM 1470 N N . ASN A 1 189 ? 6.240 -18.120 -11.024 1.00 96.19 189 ASN A N 1
ATOM 1471 C CA . ASN A 1 189 ? 5.540 -18.357 -9.756 1.00 96.19 189 ASN A CA 1
ATOM 1472 C C . ASN A 1 189 ? 4.811 -17.104 -9.267 1.00 96.19 189 ASN A C 1
ATOM 1474 O O . ASN A 1 189 ? 3.828 -17.217 -8.538 1.00 96.19 189 ASN A O 1
ATOM 1478 N N . ASN A 1 190 ? 5.283 -15.920 -9.663 1.00 97.06 190 ASN A N 1
ATOM 1479 C CA . ASN A 1 190 ? 4.696 -14.649 -9.280 1.00 97.06 190 ASN A CA 1
ATOM 1480 C C . ASN A 1 190 ? 4.386 -13.775 -10.503 1.00 97.06 190 ASN A C 1
ATOM 1482 O O . ASN A 1 190 ? 5.173 -12.911 -10.867 1.00 97.06 190 ASN A O 1
ATOM 1486 N N . ASN A 1 191 ? 3.226 -13.974 -11.121 1.00 98.62 191 ASN A N 1
ATOM 1487 C CA . ASN A 1 191 ? 2.739 -13.107 -12.192 1.00 98.62 191 ASN A CA 1
ATOM 1488 C C . ASN A 1 191 ? 1.249 -12.815 -12.047 1.00 98.62 191 ASN A C 1
ATOM 1490 O O . ASN A 1 191 ? 0.514 -13.491 -11.318 1.00 98.62 191 ASN A O 1
ATOM 1494 N N . TRP A 1 192 ? 0.817 -11.796 -12.782 1.00 98.62 192 TRP A N 1
ATOM 1495 C CA . TRP A 1 192 ? -0.555 -11.325 -12.791 1.00 98.62 192 TRP A CA 1
ATOM 1496 C C . TRP A 1 192 ? -1.553 -12.428 -13.170 1.00 98.62 192 TRP A C 1
ATOM 1498 O O . TRP A 1 192 ? -2.519 -12.621 -12.436 1.00 98.62 192 TRP A O 1
ATOM 1508 N N . ALA A 1 193 ? -1.323 -13.188 -14.247 1.00 98.69 193 ALA A N 1
ATOM 1509 C CA . ALA A 1 193 ? -2.274 -14.188 -14.741 1.00 98.69 193 ALA A CA 1
ATOM 1510 C C . ALA A 1 193 ? -2.536 -15.299 -13.714 1.00 98.69 193 ALA A C 1
ATOM 1512 O O . ALA A 1 193 ? -3.690 -15.650 -13.453 1.00 98.69 193 ALA A O 1
ATOM 1513 N N . ARG A 1 194 ? -1.482 -15.796 -13.057 1.00 98.06 194 ARG A N 1
ATOM 1514 C CA . ARG A 1 194 ? -1.598 -16.784 -11.975 1.00 98.06 194 ARG A CA 1
ATOM 1515 C C . ARG A 1 194 ? -2.329 -16.231 -10.764 1.00 98.06 194 ARG A C 1
ATOM 1517 O O . ARG A 1 194 ? -3.266 -16.858 -10.273 1.00 98.06 194 ARG A O 1
ATOM 1524 N N . GLN A 1 195 ? -1.940 -15.045 -10.296 1.00 98.31 195 GLN A N 1
ATOM 1525 C CA . GLN A 1 195 ? -2.609 -14.421 -9.157 1.00 98.31 195 GLN A CA 1
ATOM 1526 C C . GLN A 1 195 ? -4.072 -14.072 -9.461 1.00 98.31 195 GLN A C 1
ATOM 1528 O O . GLN A 1 195 ? -4.917 -14.140 -8.566 1.00 98.31 195 GLN A O 1
ATOM 1533 N 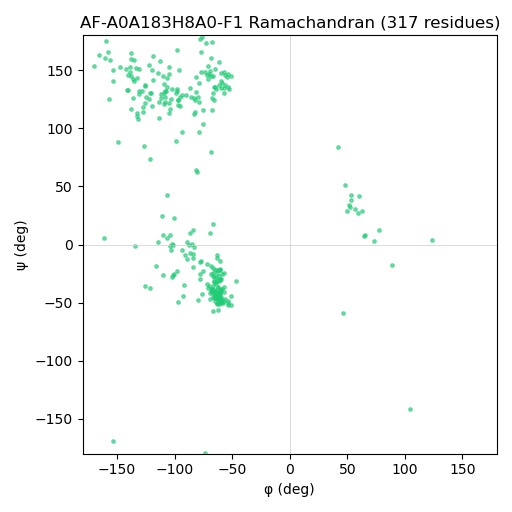N . TYR A 1 196 ? -4.383 -13.729 -10.711 1.00 98.00 196 TYR A N 1
ATOM 1534 C CA . TYR A 1 196 ? -5.739 -13.461 -11.170 1.00 98.00 196 TYR A CA 1
ATOM 1535 C C . TYR A 1 196 ? -6.591 -14.736 -11.245 1.00 98.00 196 TYR A C 1
ATOM 1537 O O . TYR A 1 196 ? -7.776 -14.680 -10.906 1.00 98.00 196 TYR A O 1
ATOM 1545 N N . GLY A 1 197 ? -6.006 -15.866 -11.653 1.00 97.25 197 GLY A N 1
ATOM 1546 C CA . GLY A 1 197 ? -6.673 -17.171 -11.691 1.00 97.25 197 GLY A CA 1
ATOM 1547 C C . GLY A 1 197 ? -6.847 -17.835 -10.321 1.00 97.25 197 GLY A C 1
ATOM 1548 O O . GLY A 1 197 ? -7.749 -18.651 -10.157 1.00 97.25 197 GLY A O 1
ATOM 1549 N N . SER A 1 198 ? -6.024 -17.475 -9.330 1.00 95.75 198 SER A N 1
ATOM 1550 C CA . SER A 1 198 ? -6.135 -17.996 -7.963 1.00 95.75 198 SER A CA 1
ATOM 1551 C C . SER A 1 198 ? -7.355 -17.440 -7.216 1.00 95.75 198 SER A C 1
ATOM 1553 O O . SER A 1 198 ? -7.711 -16.265 -7.350 1.00 95.75 198 SER A O 1
ATOM 1555 N N . GLU A 1 199 ? -7.961 -18.259 -6.352 1.00 92.94 199 GLU A N 1
ATOM 1556 C CA . GLU A 1 199 ? -9.021 -17.826 -5.429 1.00 92.94 199 GLU A CA 1
ATOM 1557 C C . GLU A 1 199 ? -8.508 -16.823 -4.380 1.00 92.94 199 GLU A C 1
ATOM 1559 O O . GLU A 1 199 ? -9.239 -15.921 -3.945 1.00 92.94 199 GLU A O 1
ATOM 1564 N N . ARG A 1 200 ? -7.236 -16.973 -3.985 1.00 93.56 200 ARG A N 1
ATOM 1565 C CA . ARG A 1 200 ? -6.538 -16.149 -2.989 1.00 93.56 200 ARG A CA 1
ATOM 1566 C C . ARG A 1 200 ? -5.136 -15.796 -3.484 1.00 93.56 200 ARG A C 1
ATOM 1568 O O . ARG A 1 200 ? -4.369 -16.669 -3.883 1.00 93.56 200 ARG A O 1
ATOM 1575 N N . SER A 1 201 ? -4.818 -14.508 -3.499 1.00 96.75 201 SER A N 1
ATOM 1576 C CA . SER A 1 201 ? -3.525 -13.961 -3.928 1.00 96.75 201 SER A CA 1
ATOM 1577 C C . SER A 1 201 ? -3.408 -12.504 -3.480 1.00 96.75 201 SER A C 1
ATOM 1579 O O . SER A 1 201 ? -4.438 -11.878 -3.207 1.00 96.75 201 SER A O 1
ATOM 1581 N N . HIS A 1 202 ? -2.189 -11.948 -3.465 1.00 96.88 202 HIS A N 1
ATOM 1582 C CA . HIS A 1 202 ? -1.981 -10.514 -3.207 1.00 96.88 202 HIS A CA 1
ATOM 1583 C C . HIS A 1 202 ? -2.868 -9.654 -4.114 1.00 96.88 202 HIS A C 1
ATOM 1585 O O . HIS A 1 202 ? -3.542 -8.742 -3.638 1.00 96.88 202 HIS A O 1
ATOM 1591 N N . LEU A 1 203 ? -2.951 -9.998 -5.405 1.00 98.25 203 LEU A N 1
ATOM 1592 C CA . LEU A 1 203 ? -3.771 -9.276 -6.372 1.00 98.25 203 LEU A CA 1
ATOM 1593 C C . LEU A 1 203 ? -5.259 -9.309 -6.012 1.00 98.25 203 LEU A C 1
ATOM 1595 O O . LEU A 1 203 ? -5.938 -8.290 -6.135 1.00 98.25 203 LEU A O 1
ATOM 1599 N N . LYS A 1 204 ? -5.794 -10.455 -5.562 1.00 96.94 204 LYS A N 1
ATOM 1600 C CA . LYS A 1 204 ? -7.202 -10.540 -5.132 1.00 96.94 204 LYS A CA 1
ATOM 1601 C C . LYS A 1 204 ? -7.452 -9.686 -3.895 1.00 96.94 204 LYS A C 1
ATOM 1603 O O . LYS A 1 204 ? -8.479 -9.008 -3.836 1.00 96.94 204 LYS A O 1
ATOM 1608 N N . THR A 1 205 ? -6.527 -9.692 -2.939 1.00 96.88 205 THR A N 1
ATOM 1609 C CA . THR A 1 205 ? -6.591 -8.837 -1.749 1.00 96.88 205 THR A CA 1
ATOM 1610 C C . THR A 1 205 ? -6.574 -7.360 -2.143 1.00 96.88 205 THR A C 1
ATOM 1612 O O . THR A 1 205 ? -7.495 -6.620 -1.787 1.00 96.88 205 THR A O 1
ATOM 1615 N N . PHE A 1 206 ? -5.610 -6.953 -2.974 1.00 97.88 206 PHE A N 1
ATOM 1616 C CA . PHE A 1 206 ? -5.490 -5.602 -3.523 1.00 97.88 206 PHE A CA 1
ATOM 1617 C C . PHE A 1 206 ? -6.781 -5.155 -4.222 1.00 97.88 206 PHE A C 1
ATOM 1619 O O . PHE A 1 206 ? -7.344 -4.113 -3.891 1.00 97.88 206 PHE A O 1
ATOM 1626 N N . GLN A 1 207 ? -7.305 -5.972 -5.144 1.00 97.31 207 GLN A N 1
ATOM 1627 C CA . GLN A 1 207 ? -8.526 -5.671 -5.897 1.00 97.31 207 GLN A CA 1
ATOM 1628 C C . GLN A 1 207 ? -9.748 -5.486 -4.990 1.00 97.31 207 GLN A C 1
ATOM 1630 O O . GLN A 1 207 ? -10.567 -4.600 -5.247 1.00 97.31 207 GLN A O 1
ATOM 1635 N N . ARG A 1 208 ? -9.885 -6.301 -3.934 1.00 95.81 208 ARG A N 1
ATOM 1636 C CA . ARG A 1 208 ? -10.993 -6.184 -2.972 1.00 95.81 208 ARG A CA 1
ATOM 1637 C C . ARG A 1 208 ? -10.946 -4.842 -2.247 1.00 95.81 208 ARG A C 1
ATOM 1639 O O . ARG A 1 208 ? -11.943 -4.123 -2.260 1.00 95.81 208 ARG A O 1
ATOM 1646 N N . ILE A 1 209 ? -9.797 -4.482 -1.676 1.00 96.81 209 ILE A N 1
ATOM 1647 C CA . ILE A 1 209 ? -9.659 -3.245 -0.894 1.00 96.81 209 ILE A CA 1
ATOM 1648 C C . ILE A 1 209 ? -9.742 -2.016 -1.810 1.00 96.81 209 ILE A C 1
ATOM 1650 O O . ILE A 1 209 ? -10.467 -1.073 -1.500 1.00 96.81 209 ILE A O 1
ATOM 1654 N N . ALA A 1 210 ? -9.101 -2.049 -2.983 1.00 96.50 210 ALA A N 1
ATOM 1655 C CA . ALA A 1 210 ? -9.179 -0.968 -3.965 1.00 96.50 210 ALA A CA 1
ATOM 1656 C C . ALA A 1 210 ? -10.619 -0.730 -4.458 1.00 96.50 210 ALA A C 1
ATOM 1658 O O . ALA A 1 210 ? -11.042 0.417 -4.615 1.00 96.50 210 ALA A O 1
ATOM 1659 N N . ARG A 1 211 ? -11.406 -1.800 -4.657 1.00 95.88 211 ARG A N 1
ATOM 1660 C CA . ARG A 1 211 ? -12.829 -1.679 -5.007 1.00 95.88 211 ARG A CA 1
ATOM 1661 C C . ARG A 1 211 ? -13.636 -1.050 -3.877 1.00 95.88 211 ARG A C 1
ATOM 1663 O O . ARG A 1 211 ? -14.460 -0.189 -4.167 1.00 95.88 211 ARG A O 1
ATOM 1670 N N . LEU A 1 212 ? -13.407 -1.466 -2.630 1.00 93.38 212 LEU A N 1
ATOM 1671 C CA . LEU A 1 212 ? -14.086 -0.904 -1.458 1.00 93.38 212 LEU A CA 1
ATOM 1672 C C . LEU A 1 212 ? -13.781 0.589 -1.307 1.00 93.38 212 LEU A C 1
ATOM 1674 O O . LEU A 1 212 ? -14.703 1.391 -1.208 1.00 93.38 212 LEU A O 1
ATOM 1678 N N . ARG A 1 213 ? -12.509 0.979 -1.433 1.00 93.75 213 ARG A N 1
ATOM 1679 C CA . ARG A 1 213 ? -12.080 2.384 -1.397 1.00 93.75 213 ARG A CA 1
ATOM 1680 C C . ARG A 1 213 ? -12.739 3.252 -2.474 1.00 93.75 213 ARG A C 1
ATOM 1682 O O . ARG A 1 213 ? -12.834 4.454 -2.299 1.00 93.75 213 ARG A O 1
ATOM 1689 N N . LYS A 1 214 ? -13.188 2.682 -3.596 1.00 92.44 214 LYS A N 1
ATOM 1690 C CA . LYS A 1 214 ? -13.868 3.448 -4.654 1.00 92.44 214 LYS A CA 1
ATOM 1691 C C . LYS A 1 214 ? -15.331 3.765 -4.325 1.00 92.44 214 LYS A C 1
ATOM 1693 O O . LYS A 1 214 ? -15.884 4.695 -4.904 1.00 92.44 214 LYS A O 1
ATOM 1698 N N . ILE A 1 215 ? -15.969 2.955 -3.484 1.00 91.75 215 ILE A N 1
ATOM 1699 C CA . ILE A 1 215 ? -17.427 2.984 -3.294 1.00 91.75 215 ILE A CA 1
ATOM 1700 C C . ILE A 1 215 ? -17.852 3.383 -1.882 1.00 91.75 215 ILE A C 1
ATOM 1702 O O . ILE A 1 215 ? -19.008 3.742 -1.699 1.00 91.75 215 ILE A O 1
ATOM 1706 N N . ASP A 1 216 ? -16.955 3.287 -0.902 1.00 92.69 216 ASP A N 1
ATOM 1707 C CA . ASP A 1 216 ? -17.271 3.488 0.507 1.00 92.69 216 ASP A CA 1
ATOM 1708 C C . ASP A 1 216 ? -16.758 4.837 1.027 1.00 92.69 216 ASP A C 1
ATOM 1710 O O . ASP A 1 216 ? -15.556 5.108 0.999 1.00 92.69 216 ASP A O 1
ATOM 1714 N N . GLU A 1 217 ? -17.666 5.674 1.533 1.00 90.38 217 GLU A N 1
ATOM 1715 C CA . GLU A 1 217 ? -17.354 7.030 2.004 1.00 90.38 217 GLU A CA 1
ATOM 1716 C C . GLU A 1 217 ? -16.381 7.049 3.190 1.00 90.38 217 GLU A C 1
ATOM 1718 O O . GLU A 1 217 ? -15.491 7.905 3.244 1.00 90.38 217 GLU A O 1
ATOM 1723 N N . THR A 1 218 ? -16.490 6.086 4.111 1.00 92.12 218 THR A N 1
ATOM 1724 C CA . THR A 1 218 ? -15.578 5.977 5.256 1.00 92.12 218 THR A CA 1
ATOM 1725 C C . THR A 1 218 ? -14.159 5.681 4.783 1.00 92.12 218 THR A C 1
ATOM 1727 O O . THR A 1 218 ? -13.210 6.292 5.274 1.00 92.12 218 THR A O 1
ATOM 1730 N N . LEU A 1 219 ? -13.976 4.793 3.803 1.00 92.81 219 LEU A N 1
ATOM 1731 C CA . LEU A 1 219 ? -12.644 4.500 3.270 1.00 92.81 219 LEU A CA 1
ATOM 1732 C C . LEU A 1 219 ? -12.081 5.648 2.422 1.00 92.81 219 LEU A C 1
ATOM 1734 O O . LEU A 1 219 ? -10.869 5.887 2.493 1.00 92.81 219 LEU A O 1
ATOM 1738 N N . ILE A 1 220 ? -12.936 6.378 1.692 1.00 89.94 220 ILE A N 1
ATOM 1739 C CA . ILE A 1 220 ? -12.560 7.550 0.880 1.00 89.94 220 ILE A CA 1
ATOM 1740 C C . ILE A 1 220 ? -12.093 8.708 1.768 1.00 89.94 220 ILE A C 1
ATOM 1742 O O . ILE A 1 220 ? -10.969 9.185 1.608 1.00 89.94 220 ILE A O 1
ATOM 1746 N N . ALA A 1 221 ? -12.940 9.149 2.700 1.00 87.38 221 ALA A N 1
ATOM 1747 C CA . ALA A 1 221 ? -12.768 10.421 3.405 1.00 87.38 221 ALA A CA 1
ATOM 1748 C C . ALA A 1 221 ? -12.967 10.336 4.924 1.00 87.38 221 ALA A C 1
ATOM 1750 O O . ALA A 1 221 ? -12.832 11.350 5.603 1.00 87.38 221 ALA A O 1
ATOM 1751 N N . GLY A 1 222 ? -13.291 9.162 5.472 1.00 90.25 222 GLY A N 1
ATOM 1752 C CA . GLY A 1 222 ? -13.461 8.969 6.910 1.00 90.25 222 GLY A CA 1
ATOM 1753 C C . GLY A 1 222 ? -12.157 9.094 7.699 1.00 90.25 222 GLY A C 1
ATOM 1754 O O . GLY A 1 222 ? -11.059 8.955 7.150 1.00 90.25 222 GLY A O 1
ATOM 1755 N N . GLY A 1 223 ? -12.290 9.325 9.000 1.00 90.25 223 GLY A N 1
ATOM 1756 C CA . GLY A 1 223 ? -11.194 9.429 9.951 1.00 90.25 223 GLY A CA 1
ATOM 1757 C C . GLY A 1 223 ? -10.472 8.103 10.169 1.00 90.25 223 GLY A C 1
ATOM 1758 O O . GLY A 1 223 ? -10.860 7.052 9.648 1.00 90.25 223 GLY A O 1
ATOM 1759 N N . ILE A 1 224 ? -9.387 8.170 10.934 1.00 92.88 224 ILE A N 1
ATOM 1760 C CA . ILE A 1 224 ? -8.524 7.038 11.263 1.00 92.88 224 ILE A CA 1
ATOM 1761 C C . ILE A 1 224 ? -8.161 7.069 12.751 1.00 92.88 224 ILE A C 1
ATOM 1763 O O . ILE A 1 224 ? -7.941 8.138 13.315 1.00 92.88 224 ILE A O 1
ATOM 1767 N N . ILE A 1 225 ? -8.100 5.897 13.377 1.00 91.81 225 ILE A N 1
ATOM 1768 C CA . ILE A 1 225 ? -7.454 5.659 14.673 1.00 91.81 225 ILE A CA 1
ATOM 1769 C C . ILE A 1 225 ? -6.451 4.531 14.478 1.00 91.81 225 ILE A C 1
ATOM 1771 O O . ILE A 1 225 ? -6.758 3.546 13.805 1.00 91.81 225 ILE A O 1
ATOM 1775 N N . ILE A 1 226 ? -5.264 4.684 15.055 1.00 94.56 226 ILE A N 1
ATOM 1776 C CA . ILE A 1 226 ? -4.222 3.659 15.065 1.00 94.56 226 ILE A CA 1
ATOM 1777 C C . ILE A 1 226 ? -4.116 3.131 16.486 1.00 94.56 226 ILE A C 1
ATOM 1779 O O . ILE A 1 226 ? -4.041 3.906 17.441 1.00 94.56 226 ILE A O 1
ATOM 1783 N N . GLY A 1 227 ? -4.134 1.813 16.593 1.00 93.00 227 GLY A N 1
ATOM 1784 C CA . GLY A 1 227 ? -4.087 1.100 17.848 1.00 93.00 227 GLY A CA 1
ATOM 1785 C C . GLY A 1 227 ? -2.727 1.007 18.487 1.00 93.00 227 GLY A C 1
ATOM 1786 O O . GLY A 1 227 ? -1.721 1.433 17.922 1.00 93.00 227 GLY A O 1
ATOM 1787 N N . GLN A 1 228 ? -2.685 0.410 19.672 1.00 92.56 228 GLN A N 1
ATOM 1788 C CA . GLN A 1 228 ? -1.413 0.144 20.335 1.00 92.56 228 GLN A CA 1
ATOM 1789 C C . GLN A 1 228 ? -0.646 -0.966 19.611 1.00 92.56 228 GLN A C 1
ATOM 1791 O O . GLN A 1 228 ? -1.218 -1.955 19.149 1.00 92.56 228 GLN A O 1
ATOM 1796 N N . LEU A 1 229 ? 0.676 -0.815 19.549 1.00 93.62 229 LEU A N 1
ATOM 1797 C CA . LEU A 1 229 ? 1.555 -1.870 19.069 1.00 93.62 229 LEU A CA 1
ATOM 1798 C C . LEU A 1 229 ? 1.696 -2.952 20.146 1.00 93.62 229 LEU A C 1
ATOM 1800 O O . LEU A 1 229 ? 2.254 -2.713 21.214 1.00 93.62 229 LEU A O 1
ATOM 1804 N N . ILE A 1 230 ? 1.226 -4.159 19.845 1.00 93.25 230 ILE A N 1
ATOM 1805 C CA . ILE A 1 230 ? 1.280 -5.328 20.725 1.00 93.25 230 ILE A CA 1
ATOM 1806 C C . ILE A 1 230 ? 1.914 -6.470 19.935 1.00 93.25 230 ILE A C 1
ATOM 1808 O O . ILE A 1 230 ? 1.381 -6.887 18.911 1.00 93.25 230 ILE A O 1
ATOM 1812 N N . ASN A 1 231 ? 3.060 -6.989 20.385 1.00 92.06 231 ASN A N 1
ATOM 1813 C CA . ASN A 1 231 ? 3.731 -8.143 19.767 1.00 92.06 231 ASN A CA 1
ATOM 1814 C C . ASN A 1 231 ? 3.869 -8.034 18.230 1.00 92.06 231 ASN A C 1
ATOM 1816 O O . ASN A 1 231 ? 3.484 -8.940 17.490 1.00 92.06 231 ASN A O 1
ATOM 1820 N N . SER A 1 232 ? 4.409 -6.914 17.729 1.00 94.00 232 SER A N 1
ATOM 1821 C CA . SER A 1 232 ? 4.546 -6.641 16.279 1.00 94.00 232 SER A CA 1
ATOM 1822 C C . SER A 1 232 ? 3.219 -6.632 15.503 1.00 94.00 232 SER A C 1
ATOM 1824 O O . SER A 1 232 ? 3.180 -6.944 14.311 1.00 94.00 232 SER A O 1
ATOM 1826 N N . SER A 1 233 ? 2.124 -6.304 16.183 1.00 95.31 233 SER A N 1
ATOM 1827 C CA . SER A 1 233 ? 0.777 -6.292 15.623 1.00 95.31 233 SER A CA 1
ATOM 1828 C C . SER A 1 233 ? 0.011 -5.074 16.128 1.00 95.31 233 SER A C 1
ATOM 1830 O O . SER A 1 233 ? 0.257 -4.613 17.239 1.00 95.31 233 SER A O 1
ATOM 1832 N N . PHE A 1 234 ? -0.903 -4.542 15.326 1.00 95.88 234 PHE A N 1
ATOM 1833 C CA . PHE A 1 234 ? -1.739 -3.406 15.716 1.00 95.88 234 PHE A CA 1
ATOM 1834 C C . PHE A 1 234 ? -3.012 -3.345 14.872 1.00 95.88 234 PHE A C 1
ATOM 1836 O O . PHE A 1 234 ? -3.142 -3.996 13.828 1.00 95.88 234 PHE A O 1
ATOM 1843 N N . THR A 1 235 ? -3.959 -2.547 15.345 1.00 95.88 235 THR A N 1
ATOM 1844 C CA . THR A 1 235 ? -5.241 -2.274 14.701 1.00 95.88 235 THR A CA 1
ATOM 1845 C C . THR A 1 235 ? -5.258 -0.893 14.058 1.00 95.88 235 THR A C 1
ATOM 1847 O O . THR A 1 235 ? -4.560 0.031 14.467 1.00 95.88 235 THR A O 1
ATOM 1850 N N . VAL A 1 236 ? -6.072 -0.746 13.021 1.00 95.81 236 VAL A N 1
ATOM 1851 C CA . VAL A 1 236 ? -6.419 0.534 12.410 1.00 95.81 236 VAL A CA 1
ATOM 1852 C C . VAL A 1 236 ? -7.931 0.575 12.281 1.00 95.81 236 VAL A C 1
ATOM 1854 O O . VAL A 1 236 ? -8.530 -0.353 11.744 1.00 95.81 236 VAL A O 1
ATOM 1857 N N . ILE A 1 237 ? -8.560 1.644 12.749 1.00 93.62 237 ILE A N 1
ATOM 1858 C CA . ILE A 1 237 ? -10.007 1.834 12.650 1.00 93.62 237 ILE A CA 1
ATOM 1859 C C . ILE A 1 237 ? -10.278 2.987 11.694 1.00 93.62 237 ILE A C 1
ATOM 1861 O O . ILE A 1 237 ? -9.713 4.066 11.854 1.00 93.62 237 ILE A O 1
ATOM 1865 N N . ARG A 1 238 ? -11.160 2.773 10.714 1.00 93.12 238 ARG A N 1
ATOM 1866 C CA . ARG A 1 238 ? -11.704 3.831 9.853 1.00 93.12 238 ARG A CA 1
ATOM 1867 C C . ARG A 1 238 ? -13.163 4.069 10.213 1.00 93.12 238 ARG A C 1
ATOM 1869 O O . ARG A 1 238 ? -13.934 3.115 10.326 1.00 93.12 238 ARG A O 1
ATOM 1876 N N . TYR A 1 239 ? -13.536 5.331 10.383 1.00 89.94 239 TYR A N 1
ATOM 1877 C CA . TYR A 1 239 ? -14.878 5.740 10.803 1.00 89.94 239 TYR A CA 1
ATOM 1878 C C . TYR A 1 239 ? -15.348 6.971 10.013 1.00 89.94 239 TYR A C 1
ATOM 1880 O O . TYR A 1 239 ? -14.518 7.745 9.537 1.00 89.94 239 TYR A O 1
ATOM 1888 N N . PRO A 1 240 ? -16.662 7.173 9.834 1.00 88.56 240 PRO A N 1
ATOM 1889 C CA . PRO A 1 240 ? -17.181 8.306 9.074 1.00 88.56 240 PRO A CA 1
ATOM 1890 C C . PRO A 1 240 ? -16.869 9.644 9.763 1.00 88.56 240 PRO A C 1
ATOM 1892 O O . PRO A 1 240 ? -17.089 9.805 10.964 1.00 88.56 240 PRO A O 1
ATOM 1895 N N . ASN A 1 241 ? -16.417 10.631 8.986 1.00 77.88 241 ASN A N 1
ATOM 1896 C CA . ASN A 1 241 ? -16.172 12.003 9.441 1.00 77.88 241 ASN A CA 1
ATOM 1897 C C . ASN A 1 241 ? -17.484 12.804 9.500 1.00 77.88 241 ASN A C 1
ATOM 1899 O O . ASN A 1 241 ? -17.642 13.772 8.772 1.00 77.88 241 ASN A O 1
ATOM 1903 N N . ASN A 1 242 ? -18.446 12.408 10.337 1.00 65.94 242 ASN A N 1
ATOM 1904 C CA . ASN A 1 242 ? -19.639 13.221 10.590 1.00 65.94 242 ASN A CA 1
ATOM 1905 C C . ASN A 1 242 ? -19.907 13.311 12.088 1.00 65.94 242 ASN A C 1
ATOM 1907 O O . ASN A 1 242 ? -20.364 12.355 12.712 1.00 65.94 242 ASN A O 1
ATOM 1911 N N . GLY A 1 243 ? -19.706 14.505 12.645 1.00 51.34 243 GLY A N 1
ATOM 1912 C CA . GLY A 1 243 ? -19.954 14.825 14.050 1.00 51.34 243 GLY A CA 1
ATOM 1913 C C . GLY A 1 243 ? -21.420 14.782 14.492 1.00 51.34 243 GLY A C 1
ATOM 1914 O O . GLY A 1 243 ? -21.709 15.382 15.514 1.00 51.34 243 GLY A O 1
ATOM 1915 N N . ASN A 1 244 ? -22.336 14.142 13.747 1.00 43.06 244 ASN A N 1
ATOM 1916 C CA . ASN A 1 244 ? -23.757 14.022 14.112 1.00 43.06 244 ASN A CA 1
ATOM 1917 C C . ASN A 1 244 ? -24.559 12.906 13.402 1.00 43.06 244 ASN A C 1
ATOM 1919 O O . ASN A 1 244 ? -25.769 12.825 13.603 1.00 43.06 244 ASN A O 1
ATOM 1923 N N . THR A 1 245 ? -23.955 12.025 12.595 1.00 45.81 245 THR A N 1
ATOM 1924 C CA . THR A 1 245 ? -24.705 10.910 11.981 1.00 45.81 245 THR A CA 1
ATOM 1925 C C . THR A 1 245 ? -24.023 9.579 12.249 1.00 45.81 245 THR A C 1
ATOM 1927 O O . THR A 1 245 ? -22.949 9.292 11.729 1.00 45.81 245 THR A O 1
ATOM 1930 N N . SER A 1 246 ? -24.692 8.730 13.022 1.00 53.19 246 SER A N 1
ATOM 1931 C CA . SER A 1 246 ? -24.323 7.346 13.334 1.00 53.19 246 SER A CA 1
ATOM 1932 C C . SER A 1 246 ? -24.433 6.378 12.138 1.00 53.19 246 SER A C 1
ATOM 1934 O O . SER A 1 246 ? -24.301 5.170 12.334 1.00 53.19 246 SER A O 1
ATOM 1936 N N . THR A 1 247 ? -24.638 6.885 10.918 1.00 59.75 247 THR A N 1
ATOM 1937 C CA . THR A 1 247 ? -25.063 6.155 9.710 1.00 59.75 247 THR A CA 1
ATOM 1938 C C . THR A 1 247 ? -23.944 5.951 8.683 1.00 59.75 247 THR A C 1
ATOM 1940 O O . THR A 1 247 ? -24.161 6.137 7.489 1.00 59.75 247 THR A O 1
ATOM 1943 N N . GLY A 1 248 ? -22.741 5.595 9.127 1.00 74.00 248 GLY A N 1
ATOM 1944 C CA . GLY A 1 248 ? -21.647 5.215 8.233 1.00 74.00 248 GLY A CA 1
ATOM 1945 C C . GLY A 1 248 ? -21.000 3.912 8.677 1.00 74.00 248 GLY A C 1
ATOM 1946 O O . GLY A 1 248 ? -21.007 3.577 9.866 1.00 74.00 248 GLY A O 1
ATOM 1947 N N . ASP A 1 249 ? -20.454 3.181 7.711 1.00 88.31 249 ASP A N 1
ATOM 1948 C CA . ASP A 1 249 ? -19.750 1.930 7.960 1.00 88.31 249 ASP A CA 1
ATOM 1949 C C . ASP A 1 249 ? -18.479 2.196 8.776 1.00 88.31 249 ASP A C 1
ATOM 1951 O O . ASP A 1 249 ? -17.741 3.141 8.493 1.00 88.31 249 ASP A O 1
ATOM 1955 N N . ILE A 1 250 ? -18.221 1.368 9.791 1.00 90.06 250 ILE A N 1
ATOM 1956 C CA . ILE A 1 250 ? -16.958 1.385 10.539 1.00 90.06 250 ILE A CA 1
ATOM 1957 C C . ILE A 1 250 ? -16.156 0.161 10.126 1.00 90.06 250 ILE A C 1
ATOM 1959 O O . ILE A 1 250 ? -16.688 -0.952 10.057 1.00 90.06 250 ILE A O 1
ATOM 1963 N N . TYR A 1 251 ? -14.869 0.373 9.881 1.00 93.56 251 TYR A N 1
ATOM 1964 C CA . TYR A 1 251 ? -13.948 -0.673 9.476 1.00 93.56 251 TYR A CA 1
ATOM 1965 C C . TYR A 1 251 ? -12.823 -0.836 10.489 1.00 93.56 251 TYR A C 1
ATOM 1967 O O . TYR A 1 251 ? -12.291 0.154 10.984 1.00 93.56 251 TYR A O 1
ATOM 1975 N N . LEU A 1 252 ? -12.424 -2.079 10.736 1.00 94.12 252 LEU A N 1
ATOM 1976 C CA . LEU A 1 252 ? -11.264 -2.449 11.543 1.00 94.12 252 LEU A CA 1
ATOM 1977 C C . LEU A 1 252 ? -10.300 -3.243 10.666 1.00 94.12 252 LEU A C 1
ATOM 1979 O O . LEU A 1 252 ? -10.659 -4.308 10.182 1.00 94.12 252 LEU A O 1
ATOM 1983 N N . GLY A 1 253 ? -9.083 -2.755 10.476 1.00 96.06 253 GLY A N 1
ATOM 1984 C CA . GLY A 1 253 ? -7.964 -3.536 9.962 1.00 96.06 253 GLY A CA 1
ATOM 1985 C C . GLY A 1 253 ? -7.114 -4.030 11.126 1.00 96.06 253 GLY A C 1
ATOM 1986 O O . GLY A 1 253 ? -6.655 -3.218 11.918 1.00 96.06 253 GLY A O 1
ATOM 1987 N N . ALA A 1 254 ? -6.895 -5.334 11.239 1.00 96.44 254 ALA A N 1
ATOM 1988 C CA . ALA A 1 254 ? -5.995 -5.930 12.220 1.00 96.44 254 ALA A CA 1
ATOM 1989 C C . ALA A 1 254 ? -4.807 -6.558 11.484 1.00 96.44 254 ALA A C 1
ATOM 1991 O O . ALA A 1 254 ? -5.005 -7.399 10.604 1.00 96.44 254 ALA A O 1
ATOM 1992 N N . PHE A 1 255 ? -3.587 -6.134 11.820 1.00 97.31 255 PHE A N 1
ATOM 1993 C CA . PHE A 1 255 ? -2.368 -6.503 11.098 1.00 97.31 255 PHE A CA 1
ATOM 1994 C C . PHE A 1 255 ? -1.346 -7.101 12.062 1.00 97.31 255 PHE A C 1
ATOM 1996 O O . PHE A 1 255 ? -0.935 -6.442 13.015 1.00 97.31 255 PHE A O 1
ATOM 2003 N N . ASN A 1 256 ? -0.919 -8.336 11.800 1.00 96.19 256 ASN A N 1
ATOM 2004 C CA . ASN A 1 256 ? 0.118 -9.030 12.557 1.00 96.19 256 ASN A CA 1
ATOM 2005 C C . ASN A 1 256 ? 1.344 -9.244 11.664 1.00 96.19 256 ASN A C 1
ATOM 2007 O O . ASN A 1 256 ? 1.322 -10.075 10.761 1.00 96.19 256 ASN A O 1
ATOM 2011 N N . PHE A 1 257 ? 2.429 -8.514 11.926 1.00 95.56 257 PHE A N 1
ATOM 2012 C CA . PHE A 1 257 ? 3.714 -8.702 11.238 1.00 95.56 257 PHE A CA 1
ATOM 2013 C C . PHE A 1 257 ? 4.656 -9.641 12.007 1.00 95.56 257 PHE A C 1
ATOM 2015 O O . PHE A 1 257 ? 5.762 -9.932 11.540 1.00 95.56 257 PHE A O 1
ATOM 2022 N N . GLY A 1 258 ? 4.247 -10.072 13.200 1.00 93.19 258 GLY A N 1
ATOM 2023 C CA . GLY A 1 258 ? 4.986 -10.960 14.078 1.00 93.19 258 GLY A CA 1
ATOM 2024 C C . GLY A 1 258 ? 5.001 -12.412 13.602 1.00 93.19 258 GLY A C 1
ATOM 2025 O O . GLY A 1 258 ? 4.465 -12.779 12.557 1.00 93.19 258 GLY A O 1
ATOM 2026 N N . LYS A 1 259 ? 5.669 -13.253 14.397 1.00 91.69 259 LYS A N 1
ATOM 2027 C CA . LYS A 1 259 ? 5.831 -14.695 14.141 1.00 91.69 259 LYS A CA 1
ATOM 2028 C C . LYS A 1 259 ? 4.931 -15.587 15.003 1.00 91.69 259 LYS A C 1
ATOM 2030 O O . LYS A 1 259 ? 4.940 -16.796 14.806 1.00 91.69 259 LYS A O 1
ATOM 2035 N N . GLY A 1 260 ? 4.180 -15.007 15.940 1.00 92.88 260 GLY A N 1
ATOM 2036 C CA . GLY A 1 260 ? 3.207 -15.703 16.787 1.00 92.88 260 GLY A CA 1
ATOM 2037 C C . GLY A 1 260 ? 1.794 -15.168 16.566 1.00 92.88 260 GLY A C 1
ATOM 2038 O O . GLY A 1 260 ? 1.629 -14.081 16.012 1.00 92.88 260 GLY A O 1
ATOM 2039 N N . ASP A 1 261 ? 0.789 -15.938 16.979 1.00 95.19 261 ASP A N 1
ATOM 2040 C CA . ASP A 1 261 ? -0.585 -15.443 17.046 1.00 95.19 261 ASP A CA 1
ATOM 2041 C C . ASP A 1 261 ? -0.655 -14.270 18.032 1.00 95.19 261 ASP A C 1
ATOM 2043 O O . ASP A 1 261 ? -0.086 -14.332 19.127 1.00 95.19 261 ASP A O 1
ATOM 2047 N N . THR A 1 262 ? -1.380 -13.218 17.658 1.00 94.75 262 THR A N 1
ATOM 2048 C CA . THR A 1 262 ? -1.572 -12.046 18.515 1.00 94.75 262 THR A CA 1
ATOM 2049 C C . THR A 1 262 ? -3.051 -11.728 18.636 1.00 94.75 262 THR A C 1
ATOM 2051 O O . THR A 1 262 ? -3.766 -11.654 17.637 1.00 94.75 262 THR A O 1
ATOM 2054 N N . THR A 1 263 ? -3.500 -11.516 19.870 1.00 94.31 263 THR A N 1
ATOM 2055 C CA . THR A 1 263 ? -4.849 -11.042 20.181 1.00 94.31 263 THR A CA 1
ATOM 2056 C C . THR A 1 263 ? -4.806 -9.536 20.385 1.00 94.31 263 THR A C 1
ATOM 2058 O O . THR A 1 263 ? -4.094 -9.050 21.262 1.00 94.31 263 THR A O 1
ATOM 2061 N N . LEU A 1 264 ? -5.556 -8.809 19.561 1.00 92.38 264 LEU A N 1
ATOM 2062 C CA . LEU A 1 264 ? -5.594 -7.352 19.540 1.00 92.38 264 LEU A CA 1
ATOM 2063 C C . LEU A 1 264 ? -6.929 -6.838 20.088 1.00 92.38 264 LEU A C 1
ATOM 2065 O O . LEU A 1 264 ? -7.972 -7.412 19.755 1.00 92.38 264 LEU A O 1
ATOM 2069 N N . PRO A 1 265 ? -6.921 -5.776 20.910 1.00 89.31 265 PRO A N 1
ATOM 2070 C CA . PRO A 1 265 ? -8.142 -5.126 21.366 1.00 89.31 265 PRO A CA 1
ATOM 2071 C C . PRO A 1 265 ? -8.833 -4.389 20.214 1.00 89.31 265 PRO A C 1
ATOM 2073 O O . PRO A 1 265 ? -8.192 -3.899 19.290 1.00 89.31 265 PRO A O 1
ATOM 2076 N N . ILE A 1 266 ? -10.160 -4.309 20.279 1.00 80.19 266 ILE A N 1
ATOM 2077 C CA . ILE A 1 266 ? -10.993 -3.659 19.256 1.00 80.19 266 ILE A CA 1
ATOM 2078 C C . ILE A 1 266 ? -11.464 -2.272 19.709 1.00 80.19 266 ILE A C 1
ATOM 2080 O O . ILE A 1 266 ? -11.687 -1.384 18.887 1.00 80.19 266 ILE A O 1
ATOM 2084 N N . ARG A 1 267 ? -11.593 -2.060 21.024 1.00 70.56 267 ARG A N 1
ATOM 2085 C CA . ARG A 1 267 ? -11.988 -0.774 21.607 1.00 70.56 267 ARG A CA 1
ATOM 2086 C C . ARG A 1 267 ? -10.761 0.035 21.977 1.00 70.56 267 ARG A C 1
ATOM 2088 O O . ARG A 1 267 ? -10.199 -0.131 23.053 1.00 70.56 267 ARG A O 1
ATOM 2095 N N . GLU A 1 268 ? -10.378 0.935 21.088 1.00 59.53 268 GLU A N 1
ATOM 2096 C CA . GLU A 1 268 ? -9.236 1.825 21.322 1.00 59.53 268 GLU A CA 1
ATOM 2097 C C . GLU A 1 268 ? -9.643 3.299 21.440 1.00 59.53 268 GLU A C 1
ATOM 2099 O O . GLU A 1 268 ? -8.795 4.165 21.628 1.00 59.53 268 GLU A O 1
ATOM 2104 N N . SER A 1 269 ? -10.944 3.612 21.360 1.00 53.25 269 SER A N 1
ATOM 2105 C CA . SER A 1 269 ? -11.439 4.984 21.506 1.00 53.25 269 SER A CA 1
ATOM 2106 C C . SER A 1 269 ? -12.904 5.067 21.946 1.00 53.25 269 SER A C 1
ATOM 2108 O O . SER A 1 269 ? -13.709 4.170 21.681 1.00 53.25 269 SER A O 1
ATOM 2110 N N . ASN A 1 270 ? -13.267 6.222 22.507 1.00 54.56 270 ASN A N 1
ATOM 2111 C CA . ASN A 1 270 ? -14.627 6.569 22.931 1.00 54.56 270 ASN A CA 1
ATOM 2112 C C . ASN A 1 270 ? -15.642 6.621 21.765 1.00 54.56 270 ASN A C 1
ATOM 2114 O O . ASN A 1 270 ? -16.845 6.706 21.992 1.00 54.56 270 ASN A O 1
ATOM 2118 N N . ILE A 1 271 ? -15.189 6.542 20.501 1.00 57.19 271 ILE A N 1
ATOM 2119 C CA . ILE A 1 271 ? -16.059 6.519 19.306 1.00 57.19 271 ILE A CA 1
ATOM 2120 C C . ILE A 1 271 ? -16.962 5.271 19.300 1.00 57.19 271 ILE A C 1
ATOM 2122 O O . ILE A 1 271 ? -18.046 5.279 18.714 1.00 57.19 271 ILE A O 1
ATOM 2126 N N . MET A 1 272 ? -16.533 4.204 19.979 1.00 60.62 272 MET A N 1
ATOM 2127 C CA . MET A 1 272 ? -17.219 2.912 20.021 1.00 60.62 272 MET A CA 1
ATOM 2128 C C . MET A 1 272 ? -18.021 2.659 21.307 1.00 60.62 272 MET A C 1
ATOM 2130 O O . MET A 1 272 ? -18.658 1.616 21.410 1.00 60.62 272 MET A O 1
ATOM 2134 N N . GLU A 1 273 ? -18.035 3.585 22.274 1.00 56.22 273 GLU A N 1
ATOM 2135 C CA . GLU A 1 273 ? -18.664 3.356 23.591 1.00 56.22 273 GLU A CA 1
ATOM 2136 C C . GLU A 1 273 ? -20.193 3.202 23.535 1.00 56.22 273 GLU A C 1
ATOM 2138 O O . GLU A 1 273 ? -20.766 2.500 24.363 1.00 56.22 273 GLU A O 1
ATOM 2143 N N . ASN A 1 274 ? -20.855 3.802 22.539 1.00 51.88 274 ASN A N 1
ATOM 2144 C CA . ASN A 1 274 ? -22.321 3.867 22.461 1.00 51.88 274 ASN A CA 1
ATOM 2145 C C . ASN A 1 274 ? -22.957 2.907 21.440 1.00 51.88 274 ASN A C 1
ATOM 2147 O O . ASN A 1 274 ? -24.151 3.031 21.160 1.00 51.88 274 ASN A O 1
ATOM 2151 N N . LYS A 1 275 ? -22.195 1.985 20.837 1.00 60.69 275 LYS A N 1
ATOM 2152 C CA . LYS A 1 275 ? -22.728 1.039 19.842 1.00 60.69 275 LYS A CA 1
ATOM 2153 C C . LYS A 1 275 ? -22.430 -0.402 20.256 1.00 60.69 275 LYS A C 1
ATOM 2155 O O . LYS A 1 275 ? -21.278 -0.752 20.492 1.00 60.69 275 LYS A O 1
ATOM 2160 N N . GLU A 1 276 ? -23.466 -1.236 20.310 1.00 61.97 276 GLU A N 1
ATOM 2161 C CA . GLU A 1 276 ? -23.366 -2.683 20.543 1.00 61.97 276 GLU A CA 1
ATOM 2162 C C . GLU A 1 276 ? -22.710 -3.376 19.336 1.00 61.97 276 GLU A C 1
ATOM 2164 O O . GLU A 1 276 ? -23.356 -3.936 18.455 1.00 61.97 276 GLU A O 1
ATOM 2169 N N . LEU A 1 277 ? -21.383 -3.295 19.266 1.00 65.88 277 LEU A N 1
ATOM 2170 C CA . LEU A 1 277 ? -20.561 -3.842 18.190 1.00 65.88 277 LEU A CA 1
ATOM 2171 C C . LEU A 1 277 ? -20.315 -5.342 18.379 1.00 65.88 277 LEU A C 1
ATOM 2173 O O . LEU A 1 277 ? -19.189 -5.787 18.586 1.00 65.88 277 LEU A O 1
ATOM 2177 N N . HIS A 1 278 ? -21.379 -6.138 18.332 1.00 72.75 278 HIS A N 1
ATOM 2178 C CA . HIS A 1 278 ? -21.272 -7.577 18.581 1.00 72.75 278 HIS A CA 1
ATOM 2179 C C . HIS A 1 278 ? -20.870 -8.381 17.349 1.00 72.75 278 HIS A C 1
ATOM 2181 O O . HIS A 1 278 ? -20.400 -9.506 17.492 1.00 72.75 278 HIS A O 1
ATOM 2187 N N . GLN A 1 279 ? -21.042 -7.838 16.144 1.00 86.69 279 GLN A N 1
ATOM 2188 C CA . GLN A 1 279 ? -20.794 -8.578 14.913 1.00 86.69 279 GLN A CA 1
ATOM 2189 C C . GLN A 1 279 ? -19.966 -7.772 13.923 1.00 86.69 279 GLN A C 1
ATOM 2191 O O . GLN A 1 279 ? -20.145 -6.564 13.754 1.00 86.69 279 GLN A O 1
ATOM 2196 N N . ALA A 1 280 ? -19.082 -8.469 13.217 1.00 90.19 280 ALA A N 1
ATOM 2197 C CA . ALA A 1 280 ? -18.374 -7.899 12.087 1.00 90.19 280 ALA A CA 1
ATOM 2198 C C . ALA A 1 280 ? -18.294 -8.879 10.919 1.00 90.19 280 ALA A C 1
ATOM 2200 O O . ALA A 1 280 ? -18.169 -10.092 11.088 1.00 90.19 280 ALA A O 1
ATOM 2201 N N . MET A 1 281 ? -18.364 -8.323 9.716 1.00 94.19 281 MET A N 1
ATOM 2202 C CA . MET A 1 281 ? -18.218 -9.034 8.457 1.00 94.19 281 MET A CA 1
ATOM 2203 C C . MET A 1 281 ? -16.797 -8.884 7.928 1.00 94.19 281 MET A C 1
ATOM 2205 O O . MET A 1 281 ? -16.269 -7.779 7.839 1.00 94.19 281 MET A O 1
ATOM 2209 N N . ILE A 1 282 ? -16.197 -9.979 7.486 1.00 95.06 282 ILE A N 1
ATOM 2210 C CA . ILE A 1 282 ? -14.867 -9.968 6.878 1.00 95.06 282 ILE A CA 1
ATOM 2211 C C . ILE A 1 282 ? -14.974 -9.497 5.428 1.00 95.06 282 ILE A C 1
ATOM 2213 O O . ILE A 1 282 ? -15.679 -10.105 4.618 1.00 95.06 282 ILE A O 1
ATOM 2217 N N . ILE A 1 283 ? -14.261 -8.429 5.072 1.00 95.31 283 ILE A N 1
ATOM 2218 C CA . ILE A 1 283 ? -14.319 -7.846 3.718 1.00 95.31 283 ILE A CA 1
ATOM 2219 C C . ILE A 1 283 ? -13.033 -8.052 2.918 1.00 95.31 283 ILE A C 1
ATOM 2221 O O . ILE A 1 283 ? -13.078 -8.101 1.687 1.00 95.31 283 ILE A O 1
ATOM 2225 N N . ALA A 1 284 ? -11.901 -8.207 3.602 1.00 96.00 284 ALA A N 1
ATOM 2226 C CA . ALA A 1 284 ? -10.620 -8.547 3.004 1.00 96.00 284 ALA A CA 1
ATOM 2227 C C . ALA A 1 284 ? -9.742 -9.272 4.029 1.00 96.00 284 ALA A C 1
ATOM 2229 O O . ALA A 1 284 ? -9.846 -9.033 5.227 1.00 96.00 284 ALA A O 1
ATOM 2230 N N . SER A 1 285 ? -8.868 -10.142 3.545 1.00 96.88 285 SER A N 1
ATOM 2231 C CA . SER A 1 285 ? -7.849 -10.828 4.334 1.00 96.88 285 SER A CA 1
ATOM 2232 C C . SER A 1 2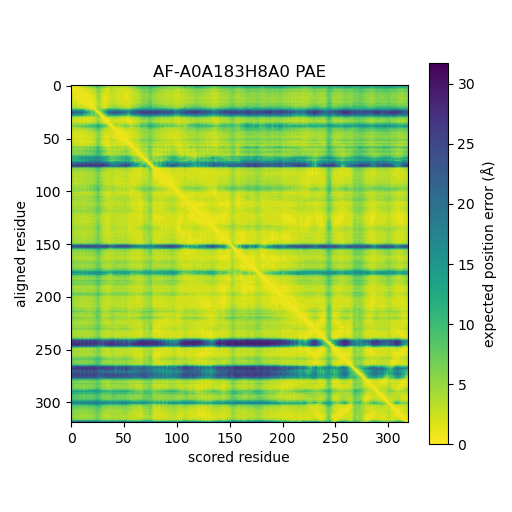85 ? -6.626 -11.040 3.452 1.00 96.88 285 SER A C 1
ATOM 2234 O O . SER A 1 285 ? -6.786 -11.127 2.230 1.00 96.88 285 SER A O 1
ATOM 2236 N N . SER A 1 286 ? -5.440 -11.128 4.049 1.00 97.06 286 SER A N 1
ATOM 2237 C CA . SER A 1 286 ? -4.220 -11.453 3.317 1.00 97.06 286 SER A CA 1
ATOM 2238 C C . SER A 1 286 ? -4.316 -12.842 2.678 1.00 97.06 286 SER A C 1
ATOM 2240 O O . SER A 1 286 ? -5.113 -13.704 3.071 1.00 97.06 286 SER A O 1
ATOM 2242 N N . SER A 1 287 ? -3.518 -13.053 1.638 1.00 95.69 287 SER A N 1
ATOM 2243 C CA . SER A 1 287 ? -3.574 -14.228 0.769 1.00 95.69 287 SER A CA 1
ATOM 2244 C C . SER A 1 287 ? -3.299 -15.549 1.493 1.00 95.69 287 SER A C 1
ATOM 2246 O O . SER A 1 287 ? -3.818 -16.587 1.084 1.00 95.69 287 SER A O 1
ATOM 2248 N N . ASN A 1 288 ? -2.533 -15.497 2.585 1.00 94.81 288 ASN A N 1
ATOM 2249 C CA . ASN A 1 288 ? -2.170 -16.617 3.453 1.00 94.81 288 AS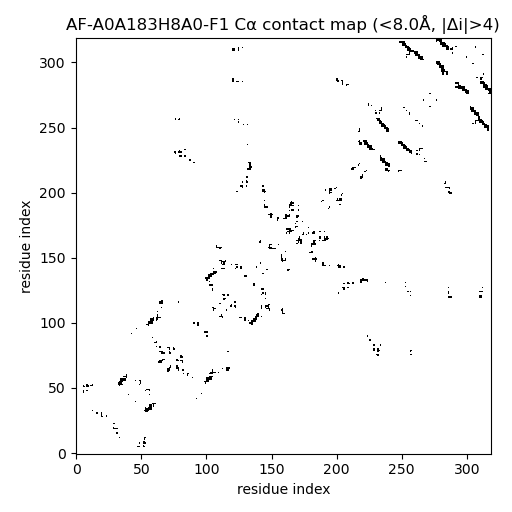N A CA 1
ATOM 2250 C C . ASN A 1 288 ? -3.157 -16.870 4.610 1.00 94.81 288 ASN A C 1
ATOM 2252 O O . ASN A 1 288 ? -2.904 -17.741 5.439 1.00 94.81 288 ASN A O 1
ATOM 2256 N N . THR A 1 289 ? -4.256 -16.118 4.711 1.00 92.56 289 THR A N 1
ATOM 2257 C CA . THR A 1 289 ? -5.224 -16.272 5.804 1.00 92.56 289 THR A CA 1
ATOM 2258 C C . THR A 1 289 ? -6.219 -17.393 5.530 1.00 92.56 289 THR A C 1
ATOM 2260 O O . THR A 1 289 ? -7.087 -17.263 4.671 1.00 92.56 289 THR A O 1
ATOM 2263 N N . GLU A 1 290 ? -6.164 -18.477 6.304 1.00 86.69 290 GLU A N 1
ATOM 2264 C CA . GLU A 1 290 ? -7.081 -19.621 6.172 1.00 86.69 290 GLU A CA 1
ATOM 2265 C C . GLU A 1 290 ? -8.333 -19.516 7.051 1.00 86.69 290 GLU A C 1
ATOM 2267 O O . GLU A 1 290 ? -9.417 -19.891 6.608 1.00 86.69 290 GLU A O 1
ATOM 2272 N N . GLN A 1 291 ? -8.218 -18.941 8.253 1.00 87.19 291 GLN A N 1
ATOM 2273 C CA . GLN A 1 291 ? -9.322 -18.884 9.224 1.00 87.19 291 GLN A CA 1
ATOM 2274 C C . GLN A 1 291 ? -10.465 -17.922 8.865 1.00 87.19 291 GLN A C 1
ATOM 2276 O O . GLN A 1 291 ? -11.552 -18.021 9.434 1.00 87.19 291 GLN A O 1
ATOM 2281 N N . TYR A 1 292 ? -10.226 -16.992 7.939 1.00 88.44 292 TYR A N 1
ATOM 2282 C CA . TYR A 1 292 ? -11.141 -15.903 7.624 1.00 88.44 292 TYR A CA 1
ATOM 2283 C C . TYR A 1 292 ? -11.545 -15.927 6.147 1.00 88.44 292 TYR A C 1
ATOM 2285 O O . TYR A 1 292 ? -10.699 -15.912 5.251 1.00 88.44 292 TYR A O 1
ATOM 2293 N N . TYR A 1 293 ? -12.854 -15.956 5.889 1.00 88.69 293 TYR A N 1
ATOM 2294 C CA . TYR A 1 293 ? -13.433 -16.012 4.546 1.00 88.69 293 TYR A CA 1
ATOM 2295 C C . TYR A 1 293 ? -14.211 -14.739 4.224 1.00 88.69 293 TYR A C 1
ATOM 2297 O O . TYR A 1 293 ? -14.841 -14.130 5.084 1.00 88.69 293 TYR A O 1
ATOM 2305 N N . TYR A 1 294 ? -14.209 -14.343 2.952 1.00 90.94 294 TYR A N 1
ATOM 2306 C CA . TYR A 1 294 ? -14.958 -13.174 2.499 1.00 90.94 294 TYR A CA 1
ATOM 2307 C C . TYR A 1 294 ? -16.454 -13.305 2.835 1.00 90.94 294 TYR A C 1
ATOM 2309 O O . TYR A 1 294 ? -17.074 -14.318 2.516 1.00 90.94 294 TYR A O 1
ATOM 2317 N N . ARG A 1 295 ? -17.026 -12.258 3.445 1.00 92.31 295 ARG A N 1
ATOM 2318 C CA . ARG A 1 295 ? -18.406 -12.169 3.961 1.00 92.31 295 ARG A CA 1
ATOM 2319 C C . ARG A 1 295 ? -18.751 -13.105 5.119 1.00 92.31 295 ARG A C 1
ATOM 2321 O O . ARG A 1 295 ? -19.914 -13.157 5.513 1.00 92.31 295 ARG A O 1
ATOM 2328 N N . GLN A 1 296 ? -17.774 -13.798 5.697 1.00 93.25 296 GLN A N 1
ATOM 2329 C CA . GLN A 1 296 ? -17.972 -14.468 6.978 1.00 93.25 296 GLN A CA 1
ATOM 2330 C C . GLN A 1 296 ? -18.345 -13.424 8.033 1.00 93.25 296 GLN A C 1
ATOM 2332 O O . GLN A 1 296 ? -17.723 -12.364 8.101 1.00 93.25 296 GLN A O 1
ATOM 2337 N N . VAL A 1 297 ? -19.360 -13.724 8.838 1.00 92.44 297 VAL A N 1
ATOM 2338 C CA . VAL A 1 297 ? -19.730 -12.918 10.002 1.00 92.44 297 VAL A CA 1
ATOM 2339 C C . VAL A 1 297 ? -19.141 -13.586 11.234 1.00 92.44 297 VAL A C 1
ATOM 2341 O O . VAL A 1 297 ? -19.292 -14.796 11.413 1.00 92.44 297 VAL A O 1
ATOM 2344 N N . ILE A 1 298 ? -18.453 -12.804 12.057 1.00 89.94 298 ILE A N 1
ATOM 2345 C CA . ILE A 1 298 ? -17.883 -13.249 13.325 1.00 89.94 298 ILE A CA 1
ATOM 2346 C C . ILE A 1 298 ? -18.475 -12.445 14.477 1.00 89.94 298 ILE A C 1
ATOM 2348 O O . ILE A 1 298 ? -18.864 -11.288 14.308 1.00 89.94 298 ILE A O 1
ATOM 2352 N N . ASP A 1 299 ? -18.543 -13.086 15.637 1.00 85.69 299 ASP A N 1
ATOM 2353 C CA . ASP A 1 299 ? -18.960 -12.464 16.887 1.00 85.69 299 ASP A CA 1
ATOM 2354 C C . ASP A 1 299 ? -17.722 -11.898 17.599 1.00 85.69 299 ASP A C 1
ATOM 2356 O O . ASP A 1 299 ? -16.722 -12.599 17.764 1.00 85.69 299 ASP A O 1
ATOM 2360 N N . LEU A 1 300 ? -17.789 -10.626 17.989 1.00 80.00 300 LEU A N 1
ATOM 2361 C CA . LEU A 1 300 ? -16.711 -9.878 18.638 1.00 80.00 300 LEU A CA 1
ATOM 2362 C C . LEU A 1 300 ? -17.024 -9.561 20.110 1.00 80.00 300 LEU A C 1
ATOM 2364 O O . LEU A 1 300 ? -16.464 -8.624 20.670 1.00 80.00 300 LEU A O 1
ATOM 2368 N N . LYS A 1 301 ? -17.883 -10.355 20.768 1.00 70.44 301 LYS A N 1
ATOM 2369 C CA . LYS A 1 301 ? -18.261 -10.207 22.192 1.00 70.44 301 LYS A CA 1
ATOM 2370 C C . LYS A 1 301 ? -17.112 -9.989 23.175 1.00 70.44 301 LYS A C 1
ATOM 2372 O O . LYS A 1 301 ? -17.318 -9.326 24.182 1.00 70.44 301 LYS A O 1
ATOM 2377 N N . ASN A 1 302 ? -15.934 -10.549 22.905 1.00 75.81 302 ASN A N 1
ATOM 2378 C CA . ASN A 1 302 ? -14.766 -10.410 23.779 1.00 75.81 302 ASN A CA 1
ATOM 2379 C C . ASN A 1 302 ? -13.943 -9.141 23.491 1.00 75.81 302 ASN A C 1
ATOM 2381 O O . ASN A 1 302 ? -12.816 -9.047 23.975 1.00 75.81 302 ASN A O 1
ATOM 2385 N N . ASP A 1 303 ? -14.449 -8.221 22.660 1.00 82.06 303 ASP A N 1
ATOM 2386 C CA . ASP A 1 303 ? -13.803 -6.963 22.252 1.00 82.06 303 ASP A CA 1
ATOM 2387 C C . ASP A 1 303 ? -12.354 -7.143 21.760 1.00 82.06 303 ASP A C 1
ATOM 2389 O O . ASP A 1 303 ? -11.508 -6.254 21.881 1.00 82.06 303 ASP A O 1
ATOM 2393 N N . THR A 1 304 ? -12.056 -8.318 21.205 1.00 87.88 304 THR A N 1
ATOM 2394 C CA . THR A 1 304 ? -10.718 -8.736 20.787 1.00 87.88 304 THR A CA 1
ATOM 2395 C C . THR A 1 304 ? -10.777 -9.544 19.499 1.00 87.88 304 THR A C 1
ATOM 2397 O O . THR A 1 304 ? -11.762 -10.229 19.220 1.00 87.88 304 THR A O 1
ATOM 2400 N N . VAL A 1 305 ? -9.706 -9.473 18.710 1.00 90.50 305 VAL A N 1
ATOM 2401 C CA . VAL A 1 305 ? -9.533 -10.269 17.494 1.00 90.50 305 VAL A CA 1
ATOM 2402 C C . VAL A 1 305 ? -8.159 -10.923 17.484 1.00 90.50 305 VAL A C 1
ATOM 2404 O O . VAL A 1 305 ? -7.147 -10.269 17.724 1.00 90.50 305 VAL A O 1
ATOM 2407 N N . THR A 1 306 ? -8.114 -12.223 17.198 1.00 92.50 306 THR A N 1
ATOM 2408 C CA . THR A 1 306 ? -6.853 -12.958 17.053 1.00 92.50 306 THR A CA 1
ATOM 2409 C C . THR A 1 306 ? -6.454 -13.025 15.585 1.00 92.50 306 THR A C 1
ATOM 2411 O O . THR A 1 306 ? -7.235 -13.451 14.726 1.00 92.50 306 THR A O 1
ATOM 2414 N N . VAL A 1 307 ? -5.228 -12.605 15.290 1.00 94.50 307 VAL A N 1
ATOM 2415 C CA . VAL A 1 307 ? -4.653 -12.626 13.943 1.00 94.50 307 VAL A CA 1
ATOM 2416 C C . VAL A 1 307 ? -3.388 -13.469 13.969 1.00 94.50 307 VAL A C 1
ATOM 2418 O O . VAL A 1 307 ? -2.527 -13.282 14.831 1.00 94.50 307 VAL A O 1
ATOM 2421 N N . SER A 1 308 ? -3.285 -14.399 13.026 1.00 96.19 308 SER A N 1
ATOM 2422 C CA . SER A 1 308 ? -2.148 -15.313 12.931 1.00 96.19 308 SER A CA 1
ATOM 2423 C C . SER A 1 308 ? -0.902 -14.645 12.333 1.00 96.19 308 SER A C 1
ATOM 2425 O O . SER A 1 308 ? -1.007 -13.538 11.798 1.00 96.19 308 SER A O 1
ATOM 2427 N N . PRO A 1 309 ? 0.288 -15.265 12.448 1.00 95.44 309 PRO A N 1
ATOM 2428 C CA . PRO A 1 309 ? 1.546 -14.672 12.005 1.00 95.44 309 PRO A CA 1
ATOM 2429 C C . PRO A 1 309 ? 1.523 -14.203 10.552 1.00 95.44 309 PRO A C 1
ATOM 2431 O O . PRO A 1 309 ? 1.099 -14.945 9.667 1.00 95.44 309 PRO A O 1
ATOM 2434 N N . GLU A 1 310 ? 2.054 -13.005 10.302 1.00 95.00 310 GLU A N 1
ATOM 2435 C CA . GLU A 1 310 ? 2.157 -12.407 8.962 1.00 95.00 310 GLU A CA 1
ATOM 2436 C C . GLU A 1 310 ? 0.817 -12.377 8.208 1.00 95.00 310 GLU A C 1
ATOM 2438 O O . GLU A 1 310 ? 0.770 -12.611 6.999 1.00 95.00 310 GLU A O 1
ATOM 2443 N N . GLN A 1 311 ? -0.277 -12.103 8.925 1.00 97.06 311 GLN A N 1
ATOM 2444 C CA . GLN A 1 311 ? -1.617 -11.971 8.359 1.00 97.06 311 GLN A CA 1
ATOM 2445 C C . GLN A 1 311 ? -2.247 -10.612 8.655 1.00 97.06 3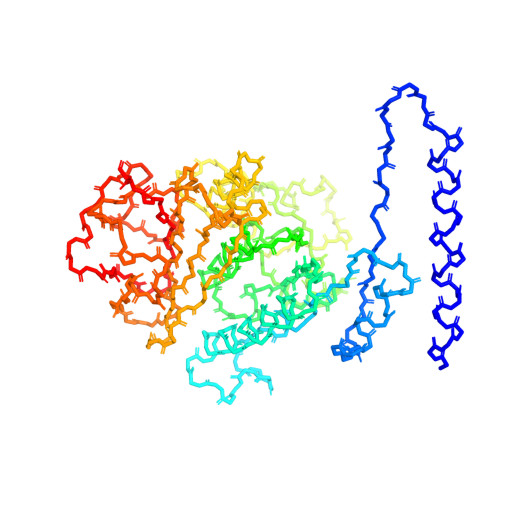11 GLN A C 1
ATOM 2447 O O . GLN A 1 311 ? -1.937 -9.938 9.640 1.00 97.06 311 GLN A O 1
ATOM 2452 N N . GLY A 1 312 ? -3.168 -10.223 7.779 1.00 97.31 312 GLY A N 1
ATOM 2453 C CA . GLY A 1 312 ? -3.958 -9.008 7.903 1.00 97.31 312 GLY A CA 1
ATOM 2454 C C . GLY A 1 312 ? -5.408 -9.298 7.583 1.00 97.31 312 GLY A C 1
ATOM 2455 O O . GLY A 1 312 ? -5.705 -10.054 6.658 1.00 97.31 312 GLY A O 1
ATOM 2456 N N . VAL A 1 313 ? -6.323 -8.697 8.333 1.00 97.25 313 VAL A N 1
ATOM 2457 C CA . VAL A 1 313 ? -7.760 -8.916 8.155 1.00 97.25 313 VAL A CA 1
ATOM 2458 C C . VAL A 1 313 ? -8.485 -7.598 8.320 1.00 97.25 313 VAL A C 1
ATOM 2460 O O . VAL A 1 313 ? -8.218 -6.853 9.258 1.00 97.25 313 VAL A O 1
ATOM 2463 N N . ILE A 1 314 ? -9.396 -7.309 7.397 1.00 96.75 314 ILE A N 1
ATOM 2464 C CA . ILE A 1 314 ? -10.251 -6.132 7.446 1.00 96.75 314 ILE A CA 1
ATOM 2465 C C . ILE A 1 314 ? -11.685 -6.586 7.685 1.00 96.75 314 ILE A C 1
ATOM 2467 O O . ILE A 1 314 ? -12.245 -7.399 6.938 1.00 96.75 314 ILE A O 1
ATOM 2471 N N . PHE A 1 315 ? -12.273 -6.013 8.721 1.00 94.25 315 PHE A N 1
ATOM 2472 C CA . PHE A 1 315 ? -13.629 -6.227 9.178 1.00 94.25 315 PHE A CA 1
ATOM 2473 C C . PHE A 1 315 ? -14.460 -4.974 8.919 1.00 94.25 315 PHE A C 1
ATOM 2475 O O . PHE A 1 315 ? -13.969 -3.853 9.046 1.00 94.25 315 PHE A O 1
ATOM 2482 N N . LYS A 1 316 ? -15.730 -5.172 8.585 1.00 93.31 316 LYS A N 1
ATOM 2483 C CA . LYS A 1 316 ? -16.781 -4.159 8.574 1.00 93.31 316 LYS A CA 1
ATOM 2484 C C . LYS A 1 316 ? -17.724 -4.458 9.730 1.00 93.31 316 LYS A C 1
ATOM 2486 O O . LYS A 1 316 ? -18.302 -5.544 9.763 1.00 93.31 316 LYS A O 1
ATOM 2491 N N . PHE A 1 317 ? -17.892 -3.525 10.655 1.00 88.56 317 PHE A N 1
ATOM 2492 C CA . PHE A 1 317 ? -18.848 -3.703 11.744 1.00 88.56 317 PHE A CA 1
ATOM 2493 C C . PHE A 1 317 ? -20.287 -3.722 11.230 1.00 88.56 317 PHE A C 1
ATOM 2495 O O . PHE A 1 317 ? -20.632 -3.020 10.277 1.00 88.56 317 PHE A O 1
ATOM 2502 N N . ILE A 1 318 ? -21.110 -4.542 11.877 1.00 83.25 318 ILE A N 1
ATOM 2503 C CA . ILE A 1 318 ? -22.547 -4.633 11.643 1.00 83.25 318 ILE A CA 1
ATOM 2504 C C . ILE A 1 318 ? -23.228 -4.010 12.865 1.00 83.25 318 ILE A C 1
ATOM 2506 O O . ILE A 1 318 ? -22.905 -4.377 13.995 1.00 83.25 318 ILE A O 1
ATOM 2510 N N . PHE A 1 319 ? -24.113 -3.046 12.613 1.00 72.12 319 PHE A N 1
ATOM 2511 C CA . PHE A 1 319 ? -24.926 -2.355 13.616 1.00 72.12 319 PHE A CA 1
ATOM 2512 C C . PHE A 1 319 ? -26.366 -2.856 13.576 1.00 72.12 319 PHE A C 1
ATOM 2514 O O . PHE A 1 319 ? -26.822 -3.202 12.459 1.00 72.12 319 PHE A O 1
#

InterPro domains:
  IPR006047 Glycosyl hydrolase family 13, catalytic domain [PF00128] (84-221)
  IPR017853 Glycoside hydrolase superfamily [SSF51445] (52-214)

Foldseek 3Di:
DLVVLLVVQLVVQVVVQVVQVVPDDDPDRDDDAAEEEDLPADLVSQLSSVVSRHLGYEDCQLLQQAAPDPQQVVADLRRLRSCLVSVVVVLCSCVVSVHFYEYDNDDQVGFFQCARHVHLLLLLLSLLVQLQDEGHYDDDACSLQSDGFAPDPDQGGRRQAFAQAEPDDQNPRDPDPDDSGHHHPCSNVGHDVVQVPDPFGSNVQNVLSNVCCVPFQQSHHFGKDWADQDQSKTKIKTDHPDPPDPPGKIKIKIFAQHQAKDKYAQDPDPVPVPDPQQKKFWRGKHRPDDVHDHRDIDTCVVRIDIDGHSMMTMIITDD

Nearest PDB structures (foldseek):
  7nf6-assembly1_A  TM=8.392E-01  e=4.469E-17  Ovis aries
  7nf7-assembly1_A  TM=8.326E-01  e=1.287E-16  Ovis aries
  6li9-assembly1_A  TM=8.218E-01  e=1.551E-16  Homo sapiens
  4xb3-assembly1_A  TM=7.546E-01  e=7.339E-15  Streptococcus mutans UA159
  2zic-assembly1_A  TM=7.275E-01  e=2.708E-13  unclassified

Mean predicted aligned error: 6.04 Å

pLDDT: mean 89.22, std 10.92, range [43.06, 98.69]

Radius of gyration: 21.05 Å; Cα contacts (8 Å, |Δi|>4): 625; chains: 1; bounding box: 48×52×52 Å

Secondary structure (DSSP, 8-state):
-HHHHHHHHHHHHHHHHHHHHHH--TT-PPPPPPEE--TT--HHHHHHHHHTT-SEEEEGGGGG--TT-TTGGGSTTTTHHHHHHHHHHHHHHHHHHT---EEES--TTSPPHHHHTT-HHHHHHHHHHHHHSSSEEE--TTGGGT----SS-SSS-GGGPPP--SSSGGGGT--SSS-SS---TTTTTS-HHHHHHSSS-HHHHHHHHHHHHHH-HHHHH-EEEE---BTTEEEEEEE---TT---S--EEEEEE-SSS-EEEES--SGGGTTS---EEEEEEE-TT--S--TT-EEE-TTSEEEE-TTEEEEEEEE-

Solvent-accessible surface area (backbone atoms only — not comparable to full-atom values): 17558 Å² total; per-residue (Å²): 114,67,70,61,53,34,52,53,37,37,53,51,37,54,52,52,51,53,51,36,61,75,69,43,65,87,95,58,77,68,84,84,86,40,69,48,84,51,84,84,55,51,73,69,54,47,49,49,48,33,78,19,50,30,67,31,50,46,44,49,71,54,46,61,60,20,47,83,34,95,75,14,58,85,31,72,57,29,50,36,34,37,52,51,53,54,48,53,53,50,53,50,52,27,62,77,66,75,45,58,44,28,44,29,51,40,49,96,88,42,68,22,46,18,50,34,50,71,30,53,53,51,31,44,44,52,53,53,48,54,63,65,44,54,53,44,74,51,81,35,91,45,58,54,62,47,43,56,43,33,97,64,73,82,79,52,65,34,54,63,44,44,61,37,44,27,76,49,65,61,18,62,65,41,92,58,96,74,64,82,59,54,56,45,92,61,24,75,82,51,21,49,50,59,30,68,71,39,95,59,18,48,38,48,36,45,52,46,47,56,52,46,38,73,74,35,65,25,48,41,67,11,46,78,48,76,47,69,81,49,81,27,19,38,37,38,38,32,31,51,76,49,102,83,58,94,84,55,62,37,34,40,39,43,40,20,64,27,86,53,74,42,78,42,75,67,79,82,54,78,88,55,75,88,54,83,63,42,35,31,31,28,68,41,47,40,51,88,49,80,94,62,52,81,69,41,74,45,77,30,80,80,46,48,49,77,37,48,49,45,26,30,39,30,32,35,56,48,128